Protein AF-A0A0C1F9A5-F1 (afdb_monomer_lite)

Structure (mmCIF, N/CA/C/O backbone):
data_AF-A0A0C1F9A5-F1
#
_entry.id   AF-A0A0C1F9A5-F1
#
loop_
_atom_site.group_PDB
_atom_site.id
_atom_site.type_symbol
_atom_site.label_atom_id
_atom_site.label_alt_id
_atom_site.label_comp_id
_atom_site.label_asym_id
_atom_site.label_entity_id
_atom_site.label_seq_id
_atom_site.pdbx_PDB_ins_code
_atom_site.Cartn_x
_atom_site.Cartn_y
_atom_site.Cartn_z
_atom_site.occupancy
_atom_site.B_iso_or_equiv
_atom_site.auth_seq_id
_atom_site.auth_comp_id
_atom_site.auth_asym_id
_atom_site.auth_atom_id
_atom_site.pdbx_PDB_model_num
ATOM 1 N N . MET A 1 1 ? 12.527 1.350 -20.187 1.00 68.44 1 MET A N 1
ATOM 2 C CA . MET A 1 1 ? 12.489 2.807 -20.408 1.00 68.44 1 MET A CA 1
ATOM 3 C C . MET A 1 1 ? 12.365 3.468 -19.054 1.00 68.44 1 MET A C 1
ATOM 5 O O . MET A 1 1 ? 11.531 3.029 -18.264 1.00 68.44 1 MET A O 1
ATOM 9 N N . ILE A 1 2 ? 13.253 4.411 -18.765 1.00 81.38 2 ILE A N 1
ATOM 10 C CA . ILE A 1 2 ? 13.322 5.087 -17.470 1.00 81.38 2 ILE A CA 1
ATOM 11 C C . ILE A 1 2 ? 12.245 6.169 -17.423 1.00 81.38 2 ILE A C 1
ATOM 13 O O . ILE A 1 2 ? 12.084 6.941 -18.364 1.00 81.38 2 ILE A O 1
ATOM 17 N N . ASP A 1 3 ? 11.484 6.210 -16.333 1.00 85.00 3 ASP A N 1
ATOM 18 C CA . ASP A 1 3 ? 10.447 7.221 -16.143 1.00 85.00 3 ASP A CA 1
ATOM 19 C C . ASP A 1 3 ? 11.062 8.484 -15.531 1.00 85.00 3 ASP A C 1
ATOM 21 O O . ASP A 1 3 ? 11.256 8.580 -14.317 1.00 85.00 3 ASP A O 1
ATOM 25 N N . LYS A 1 4 ? 11.393 9.458 -16.385 1.00 85.12 4 LYS A N 1
ATOM 26 C CA . LYS A 1 4 ? 11.998 10.725 -15.952 1.00 85.12 4 LYS A CA 1
ATOM 27 C C . LYS A 1 4 ? 11.055 11.543 -15.061 1.00 85.12 4 LYS A C 1
ATOM 29 O O . LYS A 1 4 ? 11.503 12.160 -14.092 1.00 85.12 4 LYS A O 1
ATOM 34 N N . ASN A 1 5 ? 9.752 11.509 -15.348 1.00 87.75 5 ASN A N 1
ATOM 35 C CA . ASN A 1 5 ? 8.748 12.263 -14.596 1.00 87.75 5 ASN A CA 1
ATOM 36 C C . ASN A 1 5 ? 8.624 11.732 -13.171 1.00 87.75 5 ASN A C 1
ATOM 38 O O . ASN A 1 5 ? 8.556 12.525 -12.232 1.00 87.75 5 ASN A O 1
ATOM 42 N N . PHE A 1 6 ? 8.710 10.411 -12.990 1.00 90.94 6 PHE A N 1
ATOM 43 C CA . PHE A 1 6 ? 8.717 9.807 -11.661 1.00 90.94 6 PHE A CA 1
ATOM 44 C C . PHE A 1 6 ? 9.793 10.421 -10.752 1.00 90.94 6 PHE A C 1
ATOM 46 O O . PHE A 1 6 ? 9.495 10.780 -9.609 1.00 90.94 6 PHE A O 1
ATOM 53 N N . TYR A 1 7 ? 11.032 10.566 -11.232 1.00 90.81 7 TYR A N 1
ATOM 54 C CA . TYR A 1 7 ? 12.120 11.126 -10.425 1.00 90.81 7 TYR A CA 1
ATOM 55 C C . TYR A 1 7 ? 11.877 12.593 -10.073 1.00 90.81 7 TYR A C 1
ATOM 57 O O . TYR A 1 7 ? 11.936 12.951 -8.896 1.00 90.81 7 TYR A O 1
ATOM 65 N N . LEU A 1 8 ? 11.536 13.417 -11.066 1.00 88.44 8 LEU A N 1
ATOM 66 C CA . LEU A 1 8 ? 11.317 14.851 -10.872 1.00 88.44 8 LEU A CA 1
ATOM 67 C C . LEU A 1 8 ? 10.149 15.133 -9.920 1.00 88.44 8 LEU A C 1
ATOM 69 O O . LEU A 1 8 ? 10.277 15.937 -8.994 1.00 88.44 8 LEU A O 1
ATOM 73 N N . GLU A 1 9 ? 9.022 14.445 -10.103 1.00 89.81 9 GLU A N 1
ATOM 74 C CA . GLU A 1 9 ? 7.837 14.626 -9.263 1.00 89.81 9 GLU A CA 1
ATOM 75 C C . GLU A 1 9 ? 8.097 14.208 -7.817 1.00 89.81 9 GLU A C 1
ATOM 77 O O . GLU A 1 9 ? 7.725 14.925 -6.888 1.00 89.81 9 GLU A O 1
ATOM 82 N N . ASN A 1 10 ? 8.760 13.068 -7.600 1.00 90.56 10 ASN A N 1
ATOM 83 C CA . ASN A 1 10 ? 8.974 12.553 -6.249 1.00 90.56 10 ASN A CA 1
ATOM 84 C C . ASN A 1 10 ? 10.085 13.308 -5.501 1.00 90.56 10 ASN A C 1
ATOM 86 O O . ASN A 1 10 ? 9.966 13.491 -4.288 1.00 90.56 10 ASN A O 1
ATOM 90 N N . LEU A 1 11 ? 11.126 13.792 -6.186 1.00 90.38 11 LEU A N 1
ATOM 91 C CA . LEU A 1 11 ? 12.131 14.675 -5.578 1.00 90.38 11 LEU A CA 1
ATOM 92 C C . LEU A 1 11 ? 11.525 16.042 -5.231 1.00 90.38 11 LEU A C 1
ATOM 94 O O . LEU A 1 11 ? 11.701 16.534 -4.115 1.00 90.38 11 LEU A O 1
ATOM 98 N N . SER A 1 12 ? 10.692 16.603 -6.114 1.00 89.19 12 SER A N 1
ATOM 99 C CA . SER A 1 12 ? 9.954 17.834 -5.810 1.00 89.19 12 SER A CA 1
ATOM 100 C C . SER A 1 12 ? 8.977 17.651 -4.641 1.00 89.19 12 SER A C 1
ATOM 102 O O . SER A 1 12 ? 8.917 18.490 -3.737 1.00 89.19 12 SER A O 1
ATOM 104 N N . ALA A 1 13 ? 8.251 16.530 -4.602 1.00 87.88 13 ALA A N 1
ATOM 105 C CA . ALA A 1 13 ? 7.361 16.196 -3.494 1.00 87.88 13 ALA A CA 1
ATOM 106 C C . ALA A 1 13 ? 8.127 16.048 -2.172 1.00 87.88 13 ALA A C 1
ATOM 108 O O . ALA A 1 13 ? 7.658 16.518 -1.135 1.00 87.88 13 ALA A O 1
ATOM 109 N N . PHE A 1 14 ? 9.318 15.443 -2.196 1.00 91.44 14 PHE A N 1
ATOM 110 C CA . PHE A 1 14 ? 10.182 15.348 -1.022 1.00 91.44 14 PHE A CA 1
ATOM 111 C C . PHE A 1 14 ? 10.544 16.731 -0.465 1.00 91.44 14 PHE A C 1
ATOM 113 O O . PHE A 1 14 ? 10.408 16.954 0.742 1.00 91.44 14 PHE A O 1
ATOM 120 N N . ASP A 1 15 ? 10.944 17.668 -1.324 1.00 88.38 15 ASP A N 1
ATOM 121 C CA . ASP A 1 15 ? 11.286 19.030 -0.908 1.00 88.38 15 ASP A CA 1
ATOM 122 C C . ASP A 1 15 ? 10.109 19.758 -0.255 1.00 88.38 15 ASP A C 1
ATOM 124 O O . ASP A 1 15 ? 10.290 20.436 0.761 1.00 88.38 15 ASP A O 1
ATOM 128 N N . ILE A 1 16 ? 8.901 19.596 -0.800 1.00 89.25 16 ILE A N 1
ATOM 129 C CA . ILE A 1 16 ? 7.674 20.168 -0.230 1.00 89.25 16 ILE A CA 1
ATOM 130 C C . ILE A 1 16 ? 7.392 19.553 1.147 1.00 89.25 16 ILE A C 1
ATOM 132 O O . ILE A 1 16 ? 7.216 20.279 2.124 1.00 89.25 16 ILE A O 1
ATOM 136 N N . LEU A 1 17 ? 7.430 18.223 1.262 1.00 88.19 17 LEU A N 1
ATOM 137 C CA . LEU A 1 17 ? 7.132 17.515 2.513 1.00 88.19 17 LEU A CA 1
ATOM 138 C C . LEU A 1 17 ? 8.135 17.839 3.628 1.00 88.19 17 LEU A C 1
ATOM 140 O O . LEU A 1 17 ? 7.760 17.947 4.795 1.00 88.19 17 LEU A O 1
ATOM 144 N N . ILE A 1 18 ? 9.410 18.031 3.284 1.00 86.56 18 ILE A N 1
ATOM 145 C CA . ILE A 1 18 ? 10.429 18.483 4.236 1.00 86.56 18 ILE A CA 1
ATOM 146 C C . ILE A 1 18 ? 10.192 19.933 4.673 1.00 86.56 18 ILE A C 1
ATOM 148 O O . ILE A 1 18 ? 10.446 20.252 5.834 1.00 86.56 18 ILE A O 1
ATOM 152 N N . GLN A 1 19 ? 9.729 20.814 3.781 1.00 86.56 19 GLN A N 1
ATOM 153 C CA . GLN A 1 19 ? 9.373 22.194 4.139 1.00 86.56 19 GLN A CA 1
ATOM 154 C C . GLN A 1 19 ? 8.144 22.258 5.053 1.00 86.56 19 GLN A C 1
ATOM 156 O O . GLN A 1 19 ? 8.087 23.120 5.933 1.00 86.56 19 GLN A O 1
ATOM 161 N N . ASP A 1 20 ? 7.215 21.321 4.881 1.00 86.31 20 ASP A N 1
ATOM 162 C CA . ASP A 1 20 ? 5.993 21.195 5.677 1.00 86.31 20 ASP A CA 1
ATOM 163 C C . ASP A 1 20 ? 6.191 20.402 6.992 1.00 86.31 20 ASP A C 1
ATOM 165 O O . ASP A 1 20 ? 5.222 20.126 7.701 1.00 86.31 20 ASP A O 1
ATOM 169 N N . ASP A 1 21 ? 7.439 20.071 7.361 1.00 86.94 21 ASP A N 1
ATOM 170 C CA . ASP A 1 21 ? 7.819 19.280 8.550 1.00 86.94 21 ASP A CA 1
ATOM 171 C C . ASP A 1 21 ? 7.204 17.850 8.596 1.00 86.94 21 ASP A C 1
ATOM 173 O O . ASP A 1 21 ? 7.253 17.176 9.635 1.00 86.94 21 ASP A O 1
ATOM 177 N N . ASP A 1 22 ? 6.690 17.312 7.478 1.00 87.00 22 ASP A N 1
ATOM 178 C CA . ASP A 1 22 ? 6.215 15.920 7.380 1.00 87.00 22 ASP A CA 1
ATOM 179 C C . ASP A 1 22 ? 7.361 14.952 7.054 1.00 87.00 22 ASP A C 1
ATOM 181 O O . ASP A 1 22 ? 7.471 14.335 5.989 1.00 87.00 22 ASP A O 1
ATOM 185 N N . HIS A 1 23 ? 8.241 14.780 8.036 1.00 82.62 23 HIS A N 1
ATOM 186 C CA . HIS A 1 23 ? 9.400 13.899 7.919 1.00 82.62 23 HIS A CA 1
ATOM 187 C C . HIS A 1 23 ? 9.048 12.427 7.681 1.00 82.62 23 HIS A C 1
ATOM 189 O O . HIS A 1 23 ? 9.903 11.669 7.213 1.00 82.62 23 HIS A O 1
ATOM 195 N N . LYS A 1 24 ? 7.835 11.985 8.039 1.00 86.50 24 LYS A N 1
ATOM 196 C CA . LYS A 1 24 ? 7.442 10.585 7.861 1.00 86.50 24 LYS A CA 1
ATOM 197 C C . LYS A 1 24 ? 7.139 10.325 6.390 1.00 86.50 24 LYS A C 1
ATOM 199 O O . LYS A 1 24 ? 7.743 9.418 5.819 1.00 86.50 24 LYS A O 1
ATOM 204 N N . GLN A 1 25 ? 6.268 11.132 5.790 1.00 82.12 25 GLN A N 1
ATOM 205 C CA . GLN A 1 25 ? 5.935 10.997 4.374 1.00 82.12 25 GLN A CA 1
ATOM 206 C C . GLN A 1 25 ? 7.143 11.310 3.489 1.00 82.12 25 GLN A C 1
ATOM 208 O O . GLN A 1 25 ? 7.436 10.537 2.580 1.00 82.12 25 GLN A O 1
ATOM 213 N N . ALA A 1 26 ? 7.926 12.346 3.817 1.00 86.88 26 ALA A N 1
ATOM 214 C CA . ALA A 1 26 ? 9.164 12.653 3.098 1.00 86.88 26 ALA A CA 1
ATOM 215 C C . ALA A 1 26 ? 10.117 11.447 3.062 1.00 86.88 26 ALA A C 1
ATOM 217 O O . ALA A 1 26 ? 10.685 11.105 2.025 1.00 86.88 26 ALA A O 1
ATOM 218 N N . LYS A 1 27 ? 10.258 10.740 4.191 1.00 87.50 27 LYS A N 1
ATOM 219 C CA . LYS A 1 27 ? 11.084 9.534 4.248 1.00 87.50 27 LYS A CA 1
ATOM 220 C C . LYS A 1 27 ? 10.520 8.410 3.375 1.00 87.50 27 LYS A C 1
ATOM 222 O O . LYS A 1 27 ? 11.282 7.713 2.719 1.00 87.50 27 LYS A O 1
ATOM 227 N N . GLU A 1 28 ? 9.211 8.204 3.353 1.00 88.31 28 GLU A N 1
ATOM 228 C CA . GLU A 1 28 ? 8.611 7.172 2.499 1.00 88.31 28 GLU A CA 1
ATOM 229 C C . GLU A 1 28 ? 8.836 7.467 1.008 1.00 88.31 28 GLU A C 1
ATOM 231 O O . GLU A 1 28 ? 9.236 6.568 0.264 1.00 88.31 28 GLU A O 1
ATOM 236 N N . VAL A 1 29 ? 8.674 8.727 0.597 1.00 89.81 29 VAL A N 1
ATOM 237 C CA . VAL A 1 29 ? 8.925 9.179 -0.779 1.00 89.81 29 VAL A CA 1
ATOM 238 C C . VAL A 1 29 ? 10.388 8.967 -1.166 1.00 89.81 29 VAL A 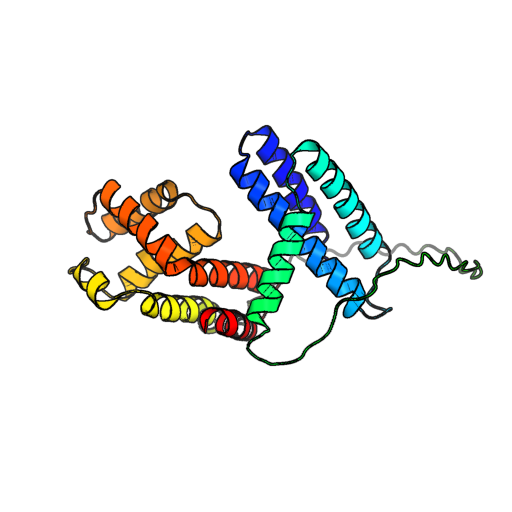C 1
ATOM 240 O O . VAL A 1 29 ? 10.661 8.319 -2.174 1.00 89.81 29 VAL A O 1
ATOM 243 N N . ILE A 1 30 ? 11.348 9.406 -0.345 1.00 92.12 30 ILE A N 1
ATOM 244 C CA . ILE A 1 30 ? 12.764 9.325 -0.734 1.00 92.12 30 ILE A CA 1
ATOM 245 C C . ILE A 1 30 ? 13.285 7.884 -0.806 1.00 92.12 30 ILE A C 1
ATOM 247 O O . ILE A 1 30 ? 14.084 7.543 -1.678 1.00 92.12 30 ILE A O 1
ATOM 251 N N . PHE A 1 31 ? 12.787 6.989 0.053 1.00 90.75 31 PHE A N 1
ATOM 252 C CA . PHE A 1 31 ? 13.109 5.562 -0.044 1.00 90.75 31 PHE A CA 1
ATOM 253 C C . PHE A 1 31 ? 12.474 4.906 -1.278 1.00 90.75 31 PHE A C 1
ATOM 255 O O . PHE A 1 31 ? 13.047 3.954 -1.821 1.00 90.75 31 PHE A O 1
ATOM 262 N N . ARG A 1 32 ? 11.325 5.410 -1.750 1.00 89.81 32 ARG A N 1
ATOM 263 C CA . ARG A 1 32 ? 10.723 4.992 -3.023 1.00 89.81 32 ARG A CA 1
ATOM 264 C C . ARG A 1 32 ? 11.612 5.398 -4.198 1.00 89.81 32 ARG A C 1
ATOM 266 O O . ARG A 1 32 ? 11.939 4.533 -5.007 1.00 89.81 32 ARG A O 1
ATOM 273 N N . VAL A 1 33 ? 12.061 6.656 -4.235 1.00 90.94 33 VAL A N 1
ATOM 274 C CA . VAL A 1 33 ? 12.989 7.171 -5.261 1.00 90.94 33 VAL A CA 1
ATOM 275 C C . VAL A 1 33 ? 14.266 6.335 -5.300 1.00 90.94 33 VAL A C 1
ATOM 277 O O . VAL A 1 33 ? 14.633 5.813 -6.352 1.00 90.94 33 VAL A O 1
ATOM 280 N N . TYR A 1 34 ? 14.887 6.105 -4.140 1.00 92.38 34 TYR A N 1
ATOM 281 C CA . TYR A 1 34 ? 16.089 5.278 -4.043 1.00 92.38 34 TYR A CA 1
ATOM 282 C C . TYR A 1 34 ? 15.867 3.847 -4.558 1.00 92.38 34 TYR A C 1
ATOM 284 O O . TYR A 1 34 ? 16.710 3.300 -5.267 1.00 92.38 34 TYR A O 1
ATOM 292 N N . SER A 1 35 ? 14.727 3.229 -4.238 1.00 89.44 35 SER A N 1
ATOM 293 C CA . SER A 1 35 ? 14.420 1.863 -4.682 1.00 89.44 35 SER A CA 1
ATOM 294 C C . SER A 1 35 ? 14.239 1.773 -6.201 1.00 89.44 35 SER A C 1
ATOM 296 O O . SER A 1 35 ? 14.736 0.824 -6.810 1.00 89.44 35 SER A O 1
ATOM 298 N N . MET A 1 36 ? 13.581 2.765 -6.812 1.00 89.94 36 MET A N 1
ATOM 299 C CA . MET A 1 36 ? 13.445 2.841 -8.270 1.00 89.94 36 MET A CA 1
ATOM 300 C C . MET A 1 36 ? 14.796 3.075 -8.946 1.00 89.94 36 MET A C 1
ATOM 302 O O . MET A 1 36 ? 15.124 2.354 -9.880 1.00 89.94 36 MET A O 1
ATOM 306 N N . LEU A 1 37 ? 15.637 3.972 -8.412 1.00 91.56 37 LEU A N 1
ATOM 307 C CA . LEU A 1 37 ? 17.013 4.155 -8.889 1.00 91.56 37 LEU A CA 1
ATOM 308 C C . LEU A 1 37 ? 17.792 2.833 -8.907 1.00 91.56 37 LEU A C 1
ATOM 310 O O . LEU A 1 37 ? 18.421 2.503 -9.907 1.00 91.56 37 LEU A O 1
ATOM 314 N N . GLN A 1 38 ? 17.741 2.037 -7.833 1.00 89.88 38 GLN A N 1
ATOM 315 C CA . GLN A 1 38 ? 18.452 0.753 -7.814 1.00 89.88 38 GLN A CA 1
ATOM 316 C C . GLN A 1 38 ? 17.902 -0.237 -8.850 1.00 89.88 38 GLN A C 1
ATOM 318 O O . GLN A 1 38 ? 18.686 -0.942 -9.484 1.00 89.88 38 GLN A O 1
ATOM 323 N N . ARG A 1 39 ? 16.578 -0.285 -9.043 1.00 88.00 39 ARG A N 1
ATOM 324 C CA . ARG A 1 39 ? 15.943 -1.104 -10.088 1.00 88.00 39 ARG A CA 1
ATOM 325 C C . ARG A 1 39 ? 16.430 -0.687 -11.476 1.00 88.00 39 ARG A C 1
ATOM 327 O O . ARG A 1 39 ? 16.851 -1.548 -12.244 1.00 88.00 39 ARG A O 1
ATOM 334 N N . ASP A 1 40 ? 16.418 0.607 -11.768 1.00 86.50 40 ASP A N 1
ATOM 335 C CA . ASP A 1 40 ? 16.724 1.132 -13.102 1.00 86.50 40 ASP A CA 1
ATOM 336 C C . ASP A 1 40 ? 18.220 1.021 -13.416 1.00 86.50 40 ASP A C 1
ATOM 338 O O . ASP A 1 40 ? 18.590 0.612 -14.515 1.00 86.50 40 ASP A O 1
ATOM 342 N N . LYS A 1 41 ? 19.092 1.187 -12.412 1.00 86.44 41 LYS A N 1
ATOM 343 C CA . LYS A 1 41 ? 20.531 0.886 -12.530 1.00 86.44 41 LYS A CA 1
ATOM 344 C C . LYS A 1 41 ? 20.836 -0.594 -12.771 1.00 86.44 41 LYS A C 1
ATOM 346 O O . LYS A 1 41 ? 21.896 -0.905 -13.317 1.00 86.44 41 LYS A O 1
ATOM 351 N N . ILE A 1 42 ? 19.995 -1.514 -12.294 1.00 85.38 42 ILE A N 1
ATOM 352 C CA . ILE A 1 42 ? 20.125 -2.949 -12.597 1.00 85.38 42 ILE A CA 1
ATOM 353 C C . ILE A 1 42 ? 19.616 -3.211 -14.012 1.00 85.38 42 ILE A C 1
ATOM 355 O O . ILE A 1 42 ? 20.283 -3.902 -14.774 1.00 85.38 42 ILE A O 1
ATOM 359 N N . TRP A 1 43 ? 18.479 -2.622 -14.386 1.00 84.88 43 TRP A N 1
ATOM 360 C CA . TRP A 1 43 ? 17.910 -2.769 -15.722 1.00 84.88 43 TRP A CA 1
ATOM 361 C C . TRP A 1 43 ? 18.869 -2.275 -16.816 1.00 84.88 43 TRP A C 1
ATOM 363 O O . TRP A 1 43 ? 19.150 -3.037 -17.739 1.00 84.88 43 TRP A O 1
ATOM 373 N N . LEU A 1 44 ? 19.457 -1.081 -16.666 1.00 82.94 44 LEU A N 1
ATOM 374 C CA . LEU A 1 44 ? 20.461 -0.556 -17.603 1.00 82.94 44 LEU A CA 1
ATOM 375 C C . LEU A 1 44 ? 21.686 -1.469 -17.738 1.00 82.94 44 LEU A C 1
ATOM 377 O O . LEU A 1 44 ? 22.223 -1.619 -18.827 1.00 82.94 44 LEU A O 1
ATOM 381 N N . ARG A 1 45 ? 22.144 -2.081 -16.638 1.00 80.81 45 ARG A N 1
ATOM 382 C CA . ARG A 1 45 ? 23.369 -2.899 -16.637 1.00 80.81 45 ARG A CA 1
ATOM 383 C C . ARG A 1 45 ? 23.162 -4.337 -17.092 1.00 80.81 45 ARG A C 1
ATOM 385 O O . ARG A 1 45 ? 24.083 -4.930 -17.645 1.00 80.81 45 ARG A O 1
ATOM 392 N N . GLU A 1 46 ? 22.010 -4.926 -16.791 1.00 79.56 46 GLU A N 1
ATOM 393 C CA . GLU A 1 46 ? 21.795 -6.371 -16.934 1.00 79.56 46 GLU A CA 1
ATOM 394 C C . GLU A 1 46 ? 20.754 -6.739 -17.999 1.00 79.56 46 GLU A C 1
ATOM 396 O O . GLU A 1 46 ? 20.693 -7.904 -18.397 1.00 79.56 46 GLU A O 1
ATOM 401 N N . VAL A 1 47 ? 19.918 -5.792 -18.440 1.00 76.88 47 VAL A N 1
ATOM 402 C CA . VAL A 1 47 ? 18.721 -6.090 -19.248 1.00 76.88 47 VAL A CA 1
ATOM 403 C C . VAL A 1 47 ? 18.643 -5.258 -20.527 1.00 76.88 47 VAL A C 1
ATOM 405 O O . VAL A 1 47 ? 18.245 -5.809 -21.552 1.00 76.88 47 VAL A O 1
ATOM 408 N N . ALA A 1 48 ? 19.001 -3.973 -20.484 1.00 76.88 48 ALA A N 1
ATOM 409 C CA . ALA A 1 48 ? 18.897 -3.081 -21.636 1.00 76.88 48 ALA A CA 1
ATOM 410 C C . ALA A 1 48 ? 19.857 -3.483 -22.769 1.00 76.88 48 ALA A C 1
ATOM 412 O O . ALA A 1 48 ? 21.012 -3.850 -22.534 1.00 76.88 48 ALA A O 1
ATOM 413 N N . THR A 1 49 ? 19.369 -3.420 -24.007 1.00 72.94 49 THR A N 1
ATOM 414 C CA . THR A 1 49 ? 20.197 -3.577 -25.213 1.00 72.94 49 THR A CA 1
ATOM 415 C C . THR A 1 49 ? 20.807 -2.235 -25.633 1.00 72.94 49 THR A C 1
ATOM 417 O O . THR A 1 49 ? 20.268 -1.192 -25.288 1.00 72.94 49 THR A O 1
ATOM 420 N N . GLU A 1 50 ? 21.917 -2.230 -26.386 1.00 63.53 50 GLU A N 1
ATOM 421 C CA . GLU A 1 50 ? 22.606 -0.990 -26.819 1.00 63.53 50 GLU A CA 1
ATOM 422 C C . GLU A 1 50 ? 21.692 -0.006 -27.582 1.00 63.53 50 GLU A C 1
ATOM 424 O O . GLU A 1 50 ? 21.940 1.191 -27.565 1.00 63.53 50 GLU A O 1
ATOM 429 N N . GLU A 1 51 ? 20.613 -0.487 -28.209 1.00 65.69 51 GLU A N 1
ATOM 430 C CA . GLU A 1 51 ? 19.617 0.343 -28.909 1.00 65.69 51 GLU A CA 1
ATOM 431 C C . GLU A 1 51 ? 18.570 0.977 -27.965 1.00 65.69 51 GLU A C 1
ATOM 433 O O . GLU A 1 51 ? 17.836 1.874 -28.371 1.00 65.69 51 GLU A O 1
ATOM 438 N N . GLU A 1 52 ? 18.477 0.511 -26.716 1.00 65.19 52 GLU A N 1
ATOM 439 C CA . GLU A 1 52 ? 17.521 0.971 -25.694 1.00 65.19 52 GLU A CA 1
ATOM 440 C C . GLU A 1 52 ? 18.177 1.842 -24.612 1.00 65.19 52 GLU A C 1
ATOM 442 O O . GLU A 1 52 ? 17.481 2.353 -23.731 1.00 65.19 52 GLU A O 1
ATOM 447 N N . ILE A 1 53 ? 19.506 1.980 -24.649 1.00 71.62 53 ILE A N 1
ATOM 448 C CA . ILE A 1 53 ? 20.272 2.830 -23.739 1.00 71.62 53 ILE A CA 1
ATOM 449 C C . ILE A 1 53 ? 20.418 4.197 -24.399 1.00 71.62 53 ILE A C 1
ATOM 451 O O . ILE A 1 53 ? 21.218 4.381 -25.313 1.00 71.62 53 ILE A O 1
ATOM 455 N N . PHE A 1 54 ? 19.641 5.160 -23.920 1.00 77.62 54 PHE A N 1
ATOM 456 C CA . PHE A 1 54 ? 19.813 6.556 -24.293 1.00 77.62 54 PHE A CA 1
ATOM 457 C C . PHE A 1 54 ? 20.832 7.210 -23.356 1.00 77.62 54 PHE A C 1
ATOM 459 O O . PHE A 1 54 ? 20.816 6.963 -22.151 1.00 77.62 54 PHE A O 1
ATOM 466 N N . GLU A 1 55 ? 21.709 8.056 -23.894 1.00 77.88 55 GLU A N 1
ATOM 467 C CA . GLU A 1 55 ? 22.690 8.814 -23.098 1.00 77.88 55 GLU A CA 1
ATOM 468 C C . GLU A 1 55 ? 21.992 9.625 -21.994 1.00 77.88 55 GLU A C 1
ATOM 470 O O . GLU A 1 55 ? 22.370 9.551 -20.827 1.00 77.88 55 GLU A O 1
ATOM 475 N N . GLU A 1 56 ? 20.858 10.247 -22.328 1.00 80.81 56 GLU A N 1
ATOM 476 C CA . GLU A 1 56 ? 20.033 11.010 -21.385 1.00 80.81 56 GLU A CA 1
ATOM 477 C C . GLU A 1 56 ? 19.489 10.179 -20.205 1.00 80.81 56 GLU A C 1
ATOM 479 O O . GLU A 1 56 ? 19.195 10.724 -19.141 1.00 80.81 56 GLU A O 1
ATOM 484 N N . ASP A 1 57 ? 19.287 8.870 -20.391 1.00 80.62 57 ASP A N 1
ATOM 485 C CA . ASP A 1 57 ? 18.793 7.967 -19.345 1.00 80.62 57 ASP A CA 1
ATOM 486 C C . ASP A 1 57 ? 19.911 7.650 -18.339 1.00 80.62 57 ASP A C 1
ATOM 488 O O . ASP A 1 57 ? 19.660 7.564 -17.135 1.00 80.62 57 ASP A O 1
ATOM 492 N N . ALA A 1 58 ? 21.152 7.509 -18.815 1.00 81.62 58 ALA A N 1
ATOM 493 C CA . ALA A 1 58 ? 22.318 7.312 -17.960 1.00 81.62 58 ALA A CA 1
ATOM 494 C C . ALA A 1 58 ? 22.657 8.584 -17.168 1.00 81.62 58 ALA A C 1
ATOM 496 O O . ALA A 1 58 ? 22.858 8.496 -15.955 1.00 81.62 58 ALA A O 1
ATOM 497 N N . GLU A 1 59 ? 22.642 9.746 -17.831 1.00 86.44 59 GLU A N 1
ATOM 498 C CA . GLU A 1 59 ? 22.870 11.054 -17.201 1.00 86.44 59 GLU A CA 1
ATOM 499 C C . GLU A 1 59 ? 21.855 11.320 -16.084 1.00 86.44 59 GLU A C 1
ATOM 501 O O . GLU A 1 59 ? 22.239 11.632 -14.957 1.00 86.44 59 GLU A O 1
ATOM 506 N N . LEU A 1 60 ? 20.561 11.094 -16.344 1.00 87.56 60 LEU A N 1
ATOM 507 C CA . LEU A 1 60 ? 19.522 11.292 -15.333 1.00 87.56 60 LEU A CA 1
ATOM 508 C C . LEU A 1 60 ? 19.748 10.424 -14.088 1.00 87.56 60 LEU A C 1
ATOM 510 O O . LEU A 1 60 ? 19.591 10.897 -12.961 1.00 87.56 60 LEU A O 1
ATOM 514 N N . LEU A 1 61 ? 20.079 9.140 -14.261 1.00 87.94 61 LEU A N 1
ATOM 515 C CA . LEU A 1 61 ? 20.304 8.267 -13.108 1.00 87.94 61 LEU A CA 1
ATOM 516 C C . LEU A 1 61 ? 21.539 8.679 -12.302 1.00 87.94 61 LEU A C 1
ATOM 518 O O . LEU A 1 61 ? 21.549 8.479 -11.083 1.00 87.94 61 LEU A O 1
ATOM 522 N N . GLU A 1 62 ? 22.567 9.218 -12.956 1.00 88.75 62 GLU A N 1
ATOM 523 C CA . GLU A 1 62 ? 23.747 9.759 -12.284 1.00 88.75 62 GLU A CA 1
ATOM 524 C C . GLU A 1 62 ? 23.392 11.011 -11.473 1.00 88.75 62 GLU A C 1
ATOM 526 O O . GLU A 1 62 ? 23.685 11.049 -10.276 1.00 88.75 62 GLU A O 1
ATOM 531 N N . GLU A 1 63 ? 22.662 11.965 -12.060 1.00 89.50 63 GLU A N 1
ATOM 532 C CA . GLU A 1 63 ? 22.189 13.172 -11.364 1.00 89.50 63 GLU A CA 1
ATOM 533 C C . GLU A 1 63 ? 21.360 12.824 -10.119 1.00 89.50 63 GLU A C 1
ATOM 535 O O . GLU A 1 63 ? 21.629 13.305 -9.013 1.00 89.50 63 GLU A O 1
ATOM 540 N N . VAL A 1 64 ? 20.389 11.917 -10.263 1.00 89.31 64 VAL A N 1
ATOM 541 C CA . VAL A 1 64 ? 19.547 11.462 -9.146 1.00 89.31 64 VAL A CA 1
ATOM 542 C C . VAL A 1 64 ? 20.380 10.746 -8.076 1.00 89.31 64 VAL A C 1
ATOM 544 O O . VAL A 1 64 ? 20.106 10.864 -6.878 1.00 89.31 64 VAL A O 1
ATOM 547 N N . GLU A 1 65 ? 21.400 9.979 -8.466 1.00 91.06 65 GLU A N 1
ATOM 548 C CA . GLU A 1 65 ? 22.291 9.316 -7.513 1.00 91.06 65 GLU A CA 1
ATOM 549 C C . GLU A 1 65 ? 23.139 10.315 -6.720 1.00 91.06 65 GLU A C 1
ATOM 551 O O . GLU A 1 65 ? 23.341 10.119 -5.514 1.00 91.06 65 GLU A O 1
ATOM 556 N N . GLU A 1 66 ? 23.640 11.367 -7.363 1.00 91.38 66 GLU A N 1
ATOM 557 C CA . GLU A 1 66 ? 24.355 12.449 -6.686 1.00 91.38 66 GLU A CA 1
ATOM 558 C C . GLU A 1 66 ? 23.448 13.176 -5.695 1.00 91.38 66 GLU A C 1
ATOM 560 O O . GLU A 1 66 ? 23.812 13.313 -4.521 1.00 91.38 66 GLU A O 1
ATOM 565 N N . GLU A 1 67 ? 22.235 13.535 -6.109 1.00 91.00 67 GLU A N 1
ATOM 566 C CA . GLU A 1 67 ? 21.264 14.196 -5.238 1.00 91.00 67 GLU A CA 1
ATOM 567 C C . GLU A 1 67 ? 20.922 13.330 -4.015 1.00 91.00 67 GLU A C 1
ATOM 569 O O . GLU A 1 67 ? 20.956 13.795 -2.870 1.00 91.00 67 GLU A O 1
ATOM 574 N N . LEU A 1 68 ? 20.689 12.029 -4.206 1.00 90.38 68 LEU A N 1
ATOM 575 C CA . LEU A 1 68 ? 20.423 11.109 -3.097 1.00 90.38 68 LEU A CA 1
ATOM 576 C C . LEU A 1 68 ? 21.619 10.960 -2.148 1.00 90.38 68 LEU A C 1
ATOM 578 O O . LEU A 1 68 ? 21.407 10.813 -0.940 1.00 90.38 68 LEU A O 1
ATOM 582 N N . LYS A 1 69 ? 22.863 11.027 -2.640 1.00 90.19 69 LYS A N 1
ATOM 583 C CA . LYS A 1 69 ? 24.063 11.044 -1.781 1.00 90.19 69 LYS A CA 1
ATOM 584 C C . LYS A 1 69 ? 24.129 12.319 -0.944 1.00 90.19 69 LYS A C 1
ATOM 586 O O . LYS A 1 69 ? 24.457 12.248 0.245 1.00 90.19 69 LYS A O 1
ATOM 591 N N . GLU A 1 70 ? 23.806 13.473 -1.522 1.00 90.88 70 GLU A N 1
ATOM 592 C CA . GLU A 1 70 ? 23.736 14.733 -0.774 1.00 90.88 70 GLU A CA 1
ATOM 593 C C . GLU A 1 70 ? 22.646 14.690 0.304 1.00 90.88 70 GLU A C 1
ATOM 595 O O . GLU A 1 70 ? 22.871 15.102 1.449 1.00 90.88 70 GLU A O 1
ATOM 600 N N . LEU A 1 71 ? 21.482 14.132 -0.029 1.00 89.56 71 LEU A N 1
ATOM 601 C CA . LEU A 1 71 ? 20.380 13.949 0.911 1.00 89.56 71 LEU A CA 1
ATOM 602 C C . LEU A 1 71 ? 20.732 12.966 2.030 1.00 89.56 71 LEU A C 1
ATOM 604 O O . LEU A 1 71 ? 20.408 13.233 3.191 1.00 89.56 71 LEU A O 1
ATOM 608 N N . ASP A 1 72 ? 21.440 11.878 1.728 1.00 89.19 72 ASP A N 1
ATOM 609 C CA . ASP A 1 72 ? 21.916 10.928 2.736 1.00 89.19 72 ASP A CA 1
ATOM 610 C C . ASP A 1 72 ? 22.891 11.587 3.718 1.00 89.19 72 ASP A C 1
ATOM 612 O O . ASP A 1 72 ? 22.760 11.429 4.931 1.00 89.19 72 ASP A O 1
ATOM 616 N N . LEU A 1 73 ? 23.814 12.415 3.216 1.00 89.44 73 LEU A N 1
ATOM 617 C CA . LEU A 1 73 ? 24.733 13.196 4.050 1.00 89.44 73 LEU A CA 1
ATOM 618 C C . LEU A 1 73 ? 24.002 14.210 4.939 1.00 89.44 73 LEU A C 1
ATOM 620 O O . LEU A 1 73 ? 24.429 14.472 6.067 1.00 89.44 73 LEU A O 1
ATOM 624 N N . LYS A 1 74 ? 22.920 14.805 4.432 1.00 90.12 74 LYS A N 1
ATOM 625 C CA . LYS A 1 74 ? 22.162 15.854 5.123 1.00 90.12 74 LYS A CA 1
ATOM 626 C C . LYS A 1 74 ? 21.205 15.299 6.179 1.00 90.12 74 LYS A C 1
ATOM 628 O O . LYS A 1 74 ? 21.063 15.914 7.238 1.00 90.12 74 LYS A O 1
ATOM 633 N N . TYR A 1 75 ? 20.556 14.171 5.903 1.00 86.94 75 TYR A N 1
ATOM 634 C CA . TYR A 1 75 ? 19.466 13.626 6.720 1.00 86.94 75 TYR A CA 1
ATOM 635 C C . TYR A 1 75 ? 19.761 12.252 7.347 1.00 86.94 75 TYR A C 1
ATOM 637 O O . TYR A 1 75 ? 18.949 11.785 8.145 1.00 86.94 75 TYR A O 1
ATOM 645 N N . ASP A 1 76 ? 20.911 11.633 7.053 1.00 89.75 76 ASP A N 1
ATOM 646 C CA . ASP A 1 76 ? 21.341 10.320 7.570 1.00 89.75 76 ASP A CA 1
ATOM 647 C C . ASP A 1 76 ? 20.310 9.209 7.293 1.00 89.75 76 ASP A C 1
ATOM 649 O O . ASP A 1 76 ? 19.869 8.479 8.190 1.00 89.75 76 ASP A O 1
ATOM 653 N N . PHE A 1 77 ? 19.875 9.091 6.034 1.00 87.25 77 PHE A N 1
ATOM 654 C CA . PHE A 1 77 ? 18.894 8.080 5.626 1.00 87.25 77 PHE A CA 1
ATOM 655 C C . PHE A 1 77 ? 19.466 6.656 5.660 1.00 87.25 77 PHE A C 1
ATOM 657 O O . PHE A 1 77 ? 18.722 5.705 5.925 1.00 87.25 77 PHE A O 1
ATOM 664 N N . ARG A 1 78 ? 20.781 6.512 5.480 1.00 89.06 78 ARG A N 1
ATOM 665 C CA . ARG A 1 78 ? 21.555 5.268 5.426 1.00 89.06 78 ARG A CA 1
ATOM 666 C C . ARG A 1 78 ? 21.098 4.348 4.300 1.00 89.06 78 ARG A C 1
ATOM 668 O O . ARG A 1 78 ? 20.871 3.150 4.514 1.00 89.06 78 ARG A O 1
ATOM 675 N N . PHE A 1 79 ? 20.977 4.904 3.097 1.00 88.94 79 PHE A N 1
ATOM 676 C CA . PHE A 1 79 ? 20.501 4.170 1.921 1.00 88.94 79 PHE A CA 1
ATOM 677 C C . PHE A 1 79 ? 21.309 2.894 1.636 1.00 88.94 79 PHE A C 1
ATOM 679 O O . PHE A 1 79 ? 20.725 1.835 1.406 1.00 88.94 79 PHE A O 1
ATOM 686 N N . ASP A 1 80 ? 22.635 2.944 1.766 1.00 84.75 80 ASP A N 1
ATOM 687 C CA . ASP A 1 80 ? 23.509 1.779 1.567 1.00 84.75 80 ASP A CA 1
ATOM 688 C C . ASP A 1 80 ? 23.220 0.625 2.533 1.00 84.75 80 ASP A C 1
ATOM 690 O O . ASP A 1 80 ? 23.282 -0.554 2.166 1.00 84.75 80 ASP A O 1
ATOM 694 N N . ASP A 1 81 ? 22.932 0.945 3.795 1.00 86.75 81 ASP A N 1
ATOM 695 C CA . ASP A 1 81 ? 22.620 -0.063 4.805 1.00 86.75 81 ASP A CA 1
ATOM 696 C C . ASP A 1 81 ? 21.256 -0.695 4.531 1.00 86.75 81 ASP A C 1
ATOM 698 O O . ASP A 1 81 ? 21.099 -1.914 4.662 1.00 86.75 81 ASP A O 1
ATOM 702 N N . PHE A 1 82 ? 20.292 0.121 4.099 1.00 86.88 82 PHE A N 1
ATOM 703 C CA . PHE A 1 82 ? 18.992 -0.348 3.637 1.00 86.88 82 PHE A CA 1
ATOM 704 C C . PHE A 1 82 ? 19.132 -1.280 2.429 1.00 86.88 82 PHE A C 1
ATOM 706 O O . PHE A 1 82 ? 18.620 -2.399 2.462 1.00 86.88 82 PHE A O 1
ATOM 713 N N . TYR A 1 83 ? 19.894 -0.890 1.409 1.00 85.81 83 TYR A N 1
ATOM 714 C CA . TYR A 1 83 ? 20.101 -1.712 0.219 1.00 85.81 83 TYR A CA 1
ATOM 715 C C . TYR A 1 83 ? 20.754 -3.057 0.543 1.00 85.81 83 TYR A C 1
ATOM 717 O O . TYR A 1 83 ? 20.294 -4.109 0.089 1.00 85.81 83 TYR A O 1
ATOM 725 N N . LYS A 1 84 ? 21.781 -3.062 1.402 1.00 85.69 84 LYS A N 1
ATOM 726 C CA . LYS A 1 84 ? 22.412 -4.304 1.882 1.00 85.69 84 LYS A CA 1
ATOM 727 C C . LYS A 1 84 ? 21.413 -5.210 2.594 1.00 85.69 84 LYS A C 1
ATOM 729 O O . LYS A 1 84 ? 21.471 -6.426 2.406 1.00 85.69 84 LYS A O 1
ATOM 734 N N . LEU A 1 85 ? 20.514 -4.645 3.399 1.00 84.50 85 LEU A N 1
ATOM 735 C CA . LEU A 1 85 ? 19.476 -5.405 4.092 1.00 84.50 85 LEU A CA 1
ATOM 736 C C . LEU A 1 85 ? 18.488 -6.027 3.096 1.00 84.50 85 LEU A C 1
ATOM 738 O O . LEU A 1 85 ? 18.230 -7.228 3.176 1.00 84.50 85 LEU A O 1
ATOM 742 N N . VAL A 1 86 ? 18.007 -5.251 2.121 1.00 82.38 86 VAL A N 1
ATOM 743 C CA . VAL A 1 86 ? 17.110 -5.735 1.057 1.00 82.38 86 VAL A CA 1
ATOM 744 C C . VAL A 1 86 ? 17.766 -6.874 0.274 1.00 82.38 86 VAL A C 1
ATOM 746 O O . VAL A 1 86 ? 17.175 -7.939 0.116 1.00 82.38 86 VAL A O 1
ATOM 749 N N . GLN A 1 87 ? 19.029 -6.717 -0.125 1.00 80.81 87 GLN A N 1
ATOM 750 C CA . GLN A 1 87 ? 19.791 -7.752 -0.832 1.00 80.81 87 GLN A CA 1
ATOM 751 C C . GLN A 1 87 ? 20.011 -9.027 0.000 1.00 80.81 87 GLN A C 1
ATOM 753 O O . GLN A 1 87 ? 20.125 -10.128 -0.548 1.00 80.81 87 GLN A O 1
ATOM 758 N N . GLN A 1 88 ? 20.099 -8.914 1.327 1.00 81.88 88 GLN A N 1
ATOM 759 C CA . GLN A 1 88 ? 20.168 -10.076 2.216 1.00 81.88 88 GLN A CA 1
ATOM 760 C C . GLN A 1 88 ? 18.816 -10.782 2.340 1.00 81.88 88 GLN A C 1
ATOM 762 O O . GLN A 1 88 ? 18.780 -12.012 2.307 1.00 81.88 88 GLN A O 1
ATOM 767 N N . GLU A 1 89 ? 17.719 -10.037 2.469 1.00 77.56 89 GLU A N 1
ATOM 768 C CA . GLU A 1 89 ? 16.369 -10.606 2.534 1.00 77.56 89 GLU A CA 1
ATOM 769 C C . GLU A 1 89 ? 15.967 -11.269 1.211 1.00 77.56 89 GLU A C 1
ATOM 771 O O . GLU A 1 89 ? 15.520 -12.416 1.214 1.00 77.56 89 GLU A O 1
ATOM 776 N N . MET A 1 90 ? 16.250 -10.637 0.070 1.00 74.88 90 MET A N 1
ATOM 777 C CA . MET A 1 90 ? 16.023 -11.228 -1.256 1.00 74.88 90 MET A CA 1
ATOM 778 C C . MET A 1 90 ? 16.786 -12.545 -1.424 1.00 74.88 90 MET A C 1
ATOM 780 O O . MET A 1 90 ? 16.221 -13.544 -1.874 1.00 74.88 90 MET A O 1
ATOM 784 N N . ARG A 1 91 ? 18.043 -12.605 -0.961 1.00 78.06 91 ARG A N 1
ATOM 785 C CA . ARG A 1 91 ? 18.819 -13.854 -0.941 1.00 78.06 91 ARG A CA 1
ATOM 786 C C . ARG A 1 91 ? 18.186 -14.934 -0.067 1.00 78.06 91 ARG A C 1
ATOM 788 O O . ARG A 1 91 ? 18.209 -16.099 -0.456 1.00 78.06 91 ARG A O 1
ATOM 795 N N . LYS A 1 92 ? 17.615 -14.591 1.091 1.00 76.12 92 LYS A N 1
ATOM 796 C CA . LYS A 1 92 ? 16.911 -15.563 1.951 1.00 76.12 92 LYS A CA 1
ATOM 797 C C . LYS A 1 92 ? 15.663 -16.121 1.267 1.00 76.12 92 LYS A C 1
ATOM 799 O O . LYS A 1 92 ? 15.445 -17.329 1.327 1.00 76.12 92 LYS A O 1
ATOM 804 N N . ILE A 1 93 ? 14.896 -15.270 0.588 1.00 63.56 93 ILE A N 1
ATOM 805 C CA . ILE A 1 93 ? 13.671 -15.651 -0.134 1.00 63.56 93 ILE A CA 1
ATOM 806 C C . ILE A 1 93 ? 13.995 -16.531 -1.351 1.00 63.56 93 ILE A C 1
ATOM 808 O O . ILE A 1 93 ? 13.275 -17.485 -1.631 1.00 63.56 93 ILE A O 1
ATOM 812 N N . GLN A 1 94 ? 15.115 -16.277 -2.032 1.00 55.84 94 GLN A N 1
ATOM 813 C CA . GLN A 1 94 ? 15.594 -17.091 -3.157 1.00 55.84 94 GLN A CA 1
ATOM 814 C C . GLN A 1 94 ? 16.314 -18.389 -2.727 1.00 55.84 94 GLN A C 1
ATOM 816 O O . GLN A 1 94 ? 16.549 -19.275 -3.552 1.00 55.84 94 GLN A O 1
ATOM 821 N N . SER A 1 95 ? 16.597 -18.566 -1.428 1.00 52.34 95 SER A N 1
ATOM 822 C CA . SER A 1 95 ? 17.321 -19.725 -0.880 1.00 52.34 95 SER A CA 1
ATOM 823 C C . SER A 1 95 ? 16.514 -20.996 -0.520 1.00 52.34 95 SER A C 1
ATOM 825 O O . SER A 1 95 ? 17.129 -21.895 0.063 1.00 52.34 95 SER A O 1
ATOM 827 N N . PRO A 1 96 ? 15.229 -21.236 -0.883 1.00 51.12 96 PRO A N 1
ATOM 828 C CA . PRO A 1 96 ? 14.704 -22.603 -0.848 1.00 51.12 96 PRO A CA 1
ATOM 829 C C . PRO A 1 96 ? 15.236 -23.477 -2.005 1.00 51.12 96 PRO A C 1
ATOM 831 O O . PRO A 1 96 ? 14.805 -24.620 -2.156 1.00 51.12 96 PRO A O 1
ATOM 834 N N . SER A 1 97 ? 16.225 -23.002 -2.771 1.00 40.78 97 SER A N 1
ATOM 835 C CA . SER A 1 97 ? 16.956 -23.793 -3.764 1.00 40.78 97 SER A CA 1
ATOM 836 C C . SER A 1 97 ? 18.457 -23.630 -3.538 1.00 40.78 97 SER A C 1
ATOM 838 O O . SER A 1 97 ? 19.000 -22.538 -3.658 1.00 40.78 97 SER A O 1
ATOM 840 N N . ASN A 1 98 ? 19.132 -24.730 -3.195 1.00 39.59 98 ASN A N 1
ATOM 841 C CA . ASN A 1 98 ? 20.591 -24.818 -3.165 1.00 39.59 98 ASN A CA 1
ATOM 842 C C . ASN A 1 98 ? 21.202 -24.177 -4.419 1.00 39.59 98 ASN A C 1
ATOM 844 O O . ASN A 1 98 ? 20.908 -24.653 -5.510 1.00 39.59 98 ASN A O 1
ATOM 848 N N . LEU A 1 99 ? 22.127 -23.230 -4.252 1.00 33.72 99 LEU A N 1
ATOM 849 C CA . LEU A 1 99 ? 23.453 -23.272 -4.872 1.00 33.72 99 LEU A CA 1
ATOM 850 C C . LEU A 1 99 ? 24.382 -22.260 -4.190 1.00 33.72 99 LEU A C 1
ATOM 852 O O . LEU A 1 99 ? 24.075 -21.093 -3.986 1.00 33.72 99 LEU A O 1
ATOM 856 N N . ASN A 1 100 ? 25.527 -22.791 -3.793 1.00 40.66 100 ASN A N 1
ATOM 857 C CA . ASN A 1 100 ? 26.610 -22.134 -3.095 1.00 40.66 100 ASN A CA 1
ATOM 858 C C . ASN A 1 100 ? 27.408 -21.309 -4.118 1.00 40.66 100 ASN A C 1
ATOM 860 O O . ASN A 1 100 ? 28.101 -21.903 -4.943 1.00 40.66 100 ASN A O 1
ATOM 864 N N . LEU A 1 101 ? 27.322 -19.980 -4.078 1.00 33.59 101 LEU A N 1
ATOM 865 C CA . LEU A 1 101 ? 28.247 -19.096 -4.791 1.00 33.59 101 LEU A CA 1
ATOM 866 C C . LEU A 1 101 ? 28.871 -18.134 -3.781 1.00 33.59 101 LEU A C 1
ATOM 868 O O . LEU A 1 101 ? 28.217 -17.302 -3.157 1.00 33.59 101 LEU A O 1
ATOM 872 N N . THR A 1 102 ? 30.152 -18.391 -3.554 1.00 36.09 102 THR A N 1
ATOM 873 C CA . THR A 1 102 ? 31.068 -17.696 -2.662 1.00 36.09 102 THR A CA 1
ATOM 874 C C . THR A 1 102 ? 31.276 -16.249 -3.087 1.00 36.09 102 THR A C 1
ATOM 876 O O . THR A 1 102 ? 31.369 -15.964 -4.276 1.00 36.09 102 THR A O 1
ATOM 879 N N . SER A 1 103 ? 31.413 -15.372 -2.088 1.00 42.94 103 SER A N 1
ATOM 880 C CA . SER A 1 103 ? 32.067 -14.068 -2.200 1.00 42.94 103 SER A CA 1
ATOM 881 C C . SER A 1 103 ? 33.344 -14.150 -3.032 1.00 42.94 103 SER A C 1
ATOM 883 O O . SER A 1 103 ? 34.214 -14.942 -2.684 1.00 42.94 103 SER A O 1
ATOM 885 N N . ASP A 1 104 ? 33.452 -13.326 -4.071 1.00 39.16 104 ASP A N 1
ATOM 886 C CA . ASP A 1 104 ? 34.607 -12.455 -4.310 1.00 39.16 104 ASP A CA 1
ATOM 887 C C . ASP A 1 104 ? 34.374 -11.554 -5.535 1.00 39.16 104 ASP A C 1
ATOM 889 O O . ASP A 1 104 ? 33.735 -11.957 -6.500 1.00 39.16 104 ASP A O 1
ATOM 893 N N . GLN A 1 105 ? 34.947 -10.349 -5.442 1.00 41.31 105 GLN A N 1
ATOM 894 C CA . GLN A 1 105 ? 35.270 -9.392 -6.510 1.00 41.31 105 GLN A CA 1
ATOM 895 C C . GLN A 1 105 ? 34.134 -8.668 -7.254 1.00 41.31 105 GLN A C 1
ATOM 897 O O . GLN A 1 105 ? 33.615 -9.129 -8.261 1.00 41.31 105 GLN A O 1
ATOM 902 N N . PHE A 1 106 ? 33.888 -7.427 -6.825 1.00 31.41 106 PHE A N 1
ATOM 903 C CA . PHE A 1 106 ? 33.713 -6.306 -7.751 1.00 31.41 106 PHE A CA 1
ATOM 904 C C . PHE A 1 106 ? 34.863 -5.328 -7.476 1.00 31.41 106 PHE A C 1
ATOM 906 O O . PHE A 1 106 ? 34.797 -4.520 -6.549 1.00 31.41 106 PHE A O 1
ATOM 913 N N . GLU A 1 107 ? 35.964 -5.495 -8.208 1.00 33.25 107 GLU A N 1
ATOM 914 C CA . GLU A 1 107 ? 36.922 -4.414 -8.437 1.00 33.25 107 GLU A CA 1
ATOM 915 C C . GLU A 1 107 ? 36.338 -3.542 -9.553 1.00 33.25 107 GLU A C 1
ATOM 917 O O . GLU A 1 107 ? 35.873 -4.049 -10.571 1.00 33.25 107 GLU A O 1
ATOM 922 N N . VAL A 1 108 ? 36.282 -2.242 -9.282 1.00 38.50 108 VAL A N 1
ATOM 923 C CA . VAL A 1 108 ? 35.899 -1.193 -10.222 1.00 38.50 108 VAL A CA 1
ATOM 924 C C . VAL A 1 108 ? 37.112 -0.968 -11.118 1.00 38.50 108 VAL A C 1
ATOM 926 O O . VAL A 1 108 ? 38.133 -0.491 -10.623 1.00 38.50 108 VAL A O 1
ATOM 929 N N . GLU A 1 109 ? 37.023 -1.346 -12.391 1.00 31.92 109 GLU A N 1
ATOM 930 C CA . GLU A 1 109 ? 37.937 -0.854 -13.421 1.00 31.92 109 GLU A CA 1
ATOM 931 C C . GLU A 1 109 ? 37.170 0.125 -14.310 1.00 31.92 109 GLU A C 1
ATOM 933 O O . GLU A 1 109 ? 36.182 -0.204 -14.961 1.00 31.92 109 GLU A O 1
ATOM 938 N N . ASP A 1 110 ? 37.626 1.361 -14.158 1.00 42.09 110 ASP A N 1
ATOM 939 C CA . ASP A 1 110 ? 37.357 2.588 -14.880 1.00 42.09 110 ASP A CA 1
ATOM 940 C C . ASP A 1 110 ? 38.136 2.485 -16.200 1.00 42.09 110 ASP A C 1
ATOM 942 O O . ASP A 1 110 ? 39.366 2.542 -16.179 1.00 42.09 110 ASP A O 1
ATOM 946 N N . ASP A 1 111 ? 37.449 2.230 -17.314 1.00 33.91 111 ASP A N 1
ATOM 947 C CA . ASP A 1 111 ? 38.054 2.245 -18.649 1.00 33.91 111 ASP A CA 1
ATOM 948 C C . ASP A 1 111 ? 37.365 3.334 -19.481 1.00 33.91 111 ASP A C 1
ATOM 950 O O . ASP A 1 111 ? 36.286 3.156 -20.046 1.00 33.91 111 ASP A O 1
ATOM 954 N N . GLU A 1 112 ? 38.028 4.492 -19.506 1.00 45.03 112 GLU A N 1
ATOM 955 C CA . GLU A 1 112 ? 37.857 5.562 -20.483 1.00 45.03 112 GLU A CA 1
ATOM 956 C C . GLU A 1 112 ? 38.125 5.006 -21.899 1.00 45.03 112 GLU A C 1
ATOM 958 O O . GLU A 1 112 ? 39.280 4.745 -22.252 1.00 45.03 112 GLU A O 1
ATOM 963 N N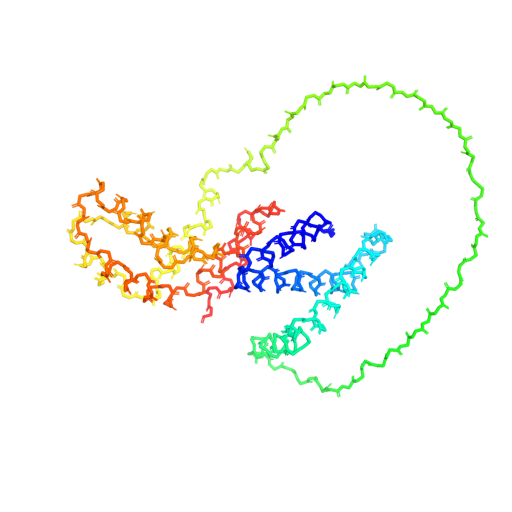 . GLU A 1 113 ? 37.096 4.865 -22.743 1.00 34.53 113 GLU A N 1
ATOM 964 C CA . GLU A 1 113 ? 37.290 4.659 -24.186 1.00 34.53 113 GLU A CA 1
ATOM 965 C C . GLU A 1 113 ? 36.919 5.904 -25.009 1.00 34.53 113 GLU A C 1
ATOM 967 O O . GLU A 1 113 ? 35.766 6.229 -25.274 1.00 34.53 113 GLU A O 1
ATOM 972 N N . ASP A 1 114 ? 37.998 6.568 -25.423 1.00 36.19 114 ASP A N 1
ATOM 973 C CA . ASP A 1 114 ? 38.197 7.507 -26.527 1.00 36.19 114 ASP A CA 1
ATOM 974 C C . ASP A 1 114 ? 37.463 7.078 -27.820 1.00 36.19 114 ASP A C 1
ATOM 976 O O . ASP A 1 114 ? 37.918 6.171 -28.526 1.00 36.19 114 ASP A O 1
ATOM 980 N N . PHE A 1 115 ? 36.368 7.762 -28.179 1.00 31.56 115 PHE A N 1
ATOM 981 C CA . PHE A 1 115 ? 35.768 7.669 -29.514 1.00 31.56 115 PHE A CA 1
ATOM 982 C C . PHE A 1 115 ? 35.899 8.983 -30.286 1.00 31.56 115 PHE A C 1
ATOM 984 O O . PHE A 1 115 ? 35.489 10.059 -29.860 1.00 31.56 115 PHE A O 1
ATOM 991 N N . LYS A 1 116 ? 36.532 8.853 -31.452 1.00 33.91 116 LYS A N 1
ATOM 992 C CA . LYS A 1 116 ? 36.860 9.916 -32.395 1.00 33.91 116 LYS A CA 1
ATOM 993 C C . LYS A 1 116 ? 35.618 10.371 -33.150 1.00 33.91 116 LYS A C 1
ATOM 995 O O . LYS A 1 116 ? 34.940 9.545 -33.755 1.00 33.91 116 LYS A O 1
ATOM 1000 N N . GLU A 1 117 ? 35.426 11.686 -33.168 1.00 36.31 117 GLU A N 1
ATOM 1001 C CA . GLU A 1 117 ? 34.610 12.423 -34.130 1.00 36.31 117 GLU A CA 1
ATOM 1002 C C . GLU A 1 117 ? 35.016 12.075 -35.569 1.00 36.31 117 GLU A C 1
ATOM 1004 O O . GLU A 1 117 ? 36.202 12.113 -35.898 1.00 36.31 117 GLU A O 1
ATOM 1009 N N . ASP A 1 118 ? 34.027 11.738 -36.395 1.00 35.44 118 ASP A N 1
ATOM 1010 C CA . ASP A 1 118 ? 33.930 12.081 -37.818 1.00 35.44 118 ASP A CA 1
ATOM 1011 C C . ASP A 1 118 ? 32.572 11.551 -38.322 1.00 35.44 118 ASP A C 1
ATOM 1013 O O . ASP A 1 118 ? 32.445 10.363 -38.610 1.00 35.44 118 ASP A O 1
ATOM 1017 N N . ASP A 1 119 ? 31.561 12.417 -38.430 1.00 33.78 119 ASP A N 1
ATOM 1018 C CA . ASP A 1 119 ? 30.630 12.358 -39.564 1.00 33.78 119 ASP A CA 1
ATOM 1019 C C . ASP A 1 119 ? 29.931 13.715 -39.759 1.00 33.78 119 ASP A C 1
ATOM 1021 O O . ASP A 1 119 ? 29.143 14.183 -38.937 1.00 33.78 119 ASP A O 1
ATOM 1025 N N . ASP A 1 120 ? 30.283 14.351 -40.877 1.00 41.03 120 ASP A N 1
ATOM 1026 C CA . ASP A 1 120 ? 29.586 15.477 -41.486 1.00 41.03 120 ASP A CA 1
ATOM 1027 C C . ASP A 1 120 ? 28.170 15.035 -41.896 1.00 41.03 120 ASP A C 1
ATOM 1029 O O . ASP A 1 120 ? 28.034 14.129 -42.724 1.00 41.03 120 ASP A O 1
ATOM 1033 N N . PHE A 1 121 ? 27.116 15.713 -41.430 1.00 36.12 121 PHE A N 1
ATOM 1034 C CA . PHE A 1 121 ? 25.851 15.735 -42.169 1.00 36.12 121 PHE A CA 1
ATOM 1035 C C . PHE A 1 121 ? 25.109 17.063 -42.000 1.00 36.12 121 PHE A C 1
ATOM 1037 O O . PHE A 1 121 ? 24.978 17.593 -40.900 1.00 36.12 121 PHE A O 1
ATOM 1044 N N . ASP A 1 122 ? 24.701 17.596 -43.149 1.00 34.66 122 ASP A N 1
ATOM 1045 C CA . ASP A 1 122 ? 24.286 18.971 -43.404 1.00 34.66 122 ASP A CA 1
ATOM 1046 C C . ASP A 1 122 ? 23.019 19.409 -42.645 1.00 34.66 122 ASP A C 1
ATOM 1048 O O . ASP A 1 122 ? 22.010 18.705 -42.593 1.00 34.66 122 ASP A O 1
ATOM 1052 N N . GLU A 1 123 ? 23.092 20.639 -42.137 1.00 41.19 123 GLU A N 1
ATOM 1053 C CA . GLU A 1 123 ? 21.980 21.527 -41.795 1.00 41.19 123 GLU A CA 1
ATOM 1054 C C . GLU A 1 123 ? 21.182 21.843 -43.074 1.00 41.19 123 GLU A C 1
ATOM 1056 O O . GLU A 1 123 ? 21.734 22.431 -44.001 1.00 41.19 123 GLU A O 1
ATOM 1061 N N . ASP A 1 124 ? 19.894 21.503 -43.123 1.00 37.03 124 ASP A N 1
ATOM 1062 C CA . ASP A 1 124 ? 18.924 22.258 -43.921 1.00 37.03 124 ASP A CA 1
ATOM 1063 C C . ASP A 1 124 ? 17.525 22.141 -43.292 1.00 37.03 124 ASP A C 1
ATOM 1065 O O . ASP A 1 124 ? 16.985 21.056 -43.070 1.00 37.03 124 ASP A O 1
ATOM 1069 N N . GLU A 1 125 ? 16.984 23.315 -42.974 1.00 43.06 125 GLU A N 1
ATOM 1070 C CA . GLU A 1 125 ? 15.663 23.579 -42.417 1.00 43.06 125 GLU A CA 1
ATOM 1071 C C . GLU A 1 125 ? 14.542 23.196 -43.397 1.00 43.06 125 GLU A C 1
ATOM 1073 O O . GLU A 1 125 ? 14.539 23.658 -44.539 1.00 43.06 125 GLU A O 1
ATOM 1078 N N . GLU A 1 126 ? 13.517 22.480 -42.927 1.00 39.47 126 GLU A N 1
ATOM 1079 C CA . GLU A 1 126 ? 12.174 22.566 -43.512 1.00 39.47 126 GLU A CA 1
ATOM 1080 C C . GLU A 1 126 ? 11.116 22.708 -42.402 1.00 39.47 126 GLU A C 1
ATOM 1082 O O . GLU A 1 126 ? 10.793 21.761 -41.688 1.00 39.47 126 GLU A O 1
ATOM 1087 N N . ASP A 1 127 ? 10.592 23.934 -42.287 1.00 42.97 127 ASP A N 1
ATOM 1088 C CA . ASP A 1 127 ? 9.276 24.279 -41.737 1.00 42.97 127 ASP A CA 1
ATOM 1089 C C . ASP A 1 127 ? 8.195 23.367 -42.342 1.00 42.97 127 ASP A C 1
ATOM 1091 O O . ASP A 1 127 ? 8.005 23.386 -43.561 1.00 42.97 127 ASP A O 1
ATOM 1095 N N . PHE A 1 128 ? 7.417 22.665 -41.513 1.00 37.75 128 PHE A N 1
ATOM 1096 C CA . PHE A 1 128 ? 6.069 22.234 -41.893 1.00 37.75 128 PHE A CA 1
ATOM 1097 C C . PHE A 1 128 ? 5.113 22.266 -40.692 1.00 37.75 128 PHE A C 1
ATOM 1099 O O . PHE A 1 128 ? 5.166 21.422 -39.804 1.00 37.75 128 PHE A O 1
ATOM 1106 N N . ASP A 1 129 ? 4.303 23.324 -40.719 1.00 38.72 129 ASP A N 1
ATOM 1107 C CA . ASP A 1 129 ? 2.943 23.539 -40.222 1.00 38.72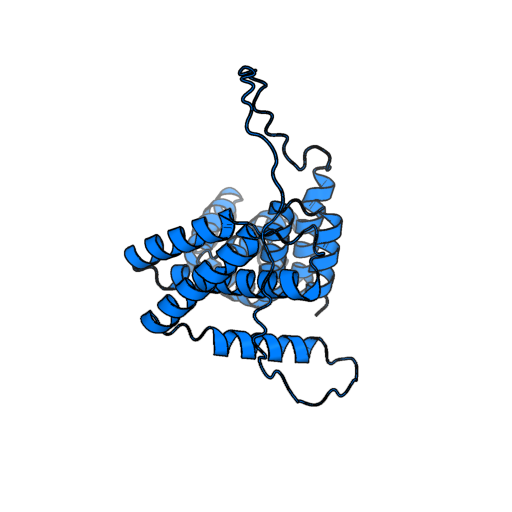 129 ASP A CA 1
ATOM 1108 C C . ASP A 1 129 ? 2.361 22.634 -39.118 1.00 38.72 129 ASP A C 1
ATOM 1110 O O . ASP A 1 129 ? 2.198 21.424 -39.259 1.00 38.72 129 ASP A O 1
ATOM 1114 N N . GLU A 1 130 ? 1.907 23.334 -38.073 1.00 46.91 130 GLU A N 1
ATOM 1115 C CA . GLU A 1 130 ? 0.841 22.965 -37.142 1.00 46.91 130 GLU A CA 1
ATOM 1116 C C . GLU A 1 130 ? -0.357 22.323 -37.870 1.00 46.91 130 GLU A C 1
ATOM 1118 O O . GLU A 1 130 ? -1.078 22.995 -38.613 1.00 46.91 130 GLU A O 1
ATOM 1123 N N . GLU A 1 131 ? -0.635 21.052 -37.580 1.00 41.62 131 GLU A N 1
ATOM 1124 C CA . GLU A 1 131 ? -1.998 20.525 -37.627 1.00 41.62 131 GLU A CA 1
ATOM 1125 C C . GLU A 1 131 ? -2.365 20.038 -36.220 1.00 41.62 131 GLU A C 1
ATOM 1127 O O . GLU A 1 131 ? -1.804 19.071 -35.708 1.00 41.62 131 GLU A O 1
ATOM 1132 N N . ASP A 1 132 ? -3.281 20.789 -35.596 1.00 48.91 132 ASP A N 1
ATOM 1133 C CA . ASP A 1 132 ? -4.170 20.323 -34.533 1.00 48.91 132 ASP A CA 1
ATOM 1134 C C . ASP A 1 132 ? -4.732 18.946 -34.923 1.00 48.91 132 ASP A C 1
ATOM 1136 O O . ASP A 1 132 ? -5.454 18.847 -35.919 1.00 48.91 132 ASP A O 1
ATOM 1140 N N . ASP A 1 133 ? -4.463 17.915 -34.126 1.00 42.03 133 ASP A N 1
ATOM 1141 C CA . ASP A 1 133 ? -5.321 16.732 -34.078 1.00 42.03 133 ASP A CA 1
ATOM 1142 C C . ASP A 1 133 ? -5.451 16.303 -32.612 1.00 42.03 133 ASP A C 1
ATOM 1144 O O . ASP A 1 133 ? -4.573 15.672 -32.029 1.00 42.03 133 ASP A O 1
ATOM 1148 N N . ASP A 1 134 ? -6.512 16.853 -32.025 1.00 39.53 134 ASP A N 1
ATOM 1149 C CA . ASP A 1 134 ? -7.334 16.382 -30.917 1.00 39.53 134 ASP A CA 1
ATOM 1150 C C . ASP A 1 134 ? -6.693 15.458 -29.858 1.00 39.53 134 ASP A C 1
ATOM 1152 O O . ASP A 1 134 ? -6.290 14.322 -30.097 1.00 39.53 134 ASP A O 1
ATOM 1156 N N . GLU A 1 135 ? -6.722 15.974 -28.625 1.00 46.53 135 GLU A N 1
ATOM 1157 C CA . GLU A 1 135 ? -6.638 15.262 -27.350 1.00 46.53 135 GLU A CA 1
ATOM 1158 C C . GLU A 1 135 ? -7.582 14.040 -27.317 1.00 46.53 135 GLU A C 1
ATOM 1160 O O . GLU A 1 135 ? -8.699 14.114 -26.804 1.00 46.53 135 GLU A O 1
ATOM 1165 N N . ASP A 1 136 ? -7.136 12.895 -27.824 1.00 41.00 136 ASP A N 1
ATOM 1166 C CA . ASP A 1 136 ? -7.666 11.603 -27.403 1.00 41.00 136 ASP A CA 1
ATOM 1167 C C . ASP A 1 136 ? -6.788 11.105 -26.247 1.00 41.00 136 ASP A C 1
ATOM 1169 O O . ASP A 1 136 ? -5.784 10.414 -26.434 1.00 41.00 136 ASP A O 1
ATOM 1173 N N . ASP A 1 137 ? -7.192 11.461 -25.022 1.00 40.62 137 ASP A N 1
ATOM 1174 C CA . ASP A 1 137 ? -6.939 10.652 -23.828 1.00 40.62 137 ASP A CA 1
ATOM 1175 C C . ASP A 1 137 ? -7.575 9.266 -24.075 1.00 40.62 137 ASP A C 1
ATOM 1177 O O . ASP A 1 137 ? -8.657 8.946 -23.569 1.00 40.62 137 ASP A O 1
ATOM 1181 N N . GLU A 1 138 ? -6.955 8.443 -24.929 1.00 44.97 138 GLU A N 1
ATOM 1182 C CA . GLU A 1 138 ? -7.291 7.033 -25.061 1.00 44.97 138 GLU A CA 1
ATOM 1183 C C . GLU A 1 138 ? -6.958 6.389 -23.721 1.00 44.97 138 GLU A C 1
ATOM 1185 O O . GLU A 1 138 ? -5.817 6.018 -23.446 1.00 44.97 138 GLU A O 1
ATOM 1190 N N . ASP A 1 139 ? -7.977 6.301 -22.868 1.00 52.62 139 ASP A N 1
ATOM 1191 C CA . ASP A 1 139 ? -7.959 5.557 -21.620 1.00 52.62 139 ASP A CA 1
ATOM 1192 C C . ASP A 1 139 ? -7.278 4.212 -21.908 1.00 52.62 139 ASP A C 1
ATOM 1194 O O . ASP A 1 139 ? -7.797 3.384 -22.672 1.00 52.62 139 ASP A O 1
ATOM 1198 N N . GLN A 1 140 ? -6.059 4.033 -21.384 1.00 54.38 140 GLN A N 1
ATOM 1199 C CA . GLN A 1 140 ? -5.129 2.963 -21.775 1.00 54.38 140 GLN A CA 1
ATOM 1200 C C . GLN A 1 140 ? -5.716 1.564 -21.498 1.00 54.38 140 GLN A C 1
ATOM 1202 O O . GLN A 1 140 ? -5.179 0.551 -21.943 1.00 54.38 140 GLN A O 1
ATOM 1207 N N . PHE A 1 141 ? -6.863 1.512 -20.815 1.00 52.06 141 PHE A N 1
ATOM 1208 C CA . PHE A 1 141 ? -7.626 0.329 -20.439 1.00 52.06 141 PHE A CA 1
ATOM 1209 C C . PHE A 1 141 ? -8.961 0.182 -21.191 1.00 52.06 141 PHE A C 1
ATOM 1211 O O . PHE A 1 141 ? -9.693 -0.761 -20.918 1.00 52.06 141 PHE A O 1
ATOM 1218 N N . SER A 1 142 ? -9.279 1.028 -22.178 1.00 55.44 142 SER A N 1
ATOM 1219 C CA . SER A 1 142 ? -10.546 0.988 -22.945 1.00 55.44 142 SER A CA 1
ATOM 1220 C C . SER A 1 142 ? -10.815 -0.333 -23.688 1.00 55.44 142 SER A C 1
ATOM 1222 O O . SER A 1 142 ? -11.945 -0.613 -24.095 1.00 55.44 142 SER A O 1
ATOM 1224 N N . HIS A 1 143 ? -9.780 -1.156 -23.865 1.00 60.66 143 HIS A N 1
ATOM 1225 C CA . HIS A 1 143 ? -9.848 -2.484 -24.470 1.00 60.66 143 HIS A CA 1
ATOM 1226 C C . HIS A 1 143 ? -10.059 -3.622 -23.456 1.00 60.66 143 HIS A C 1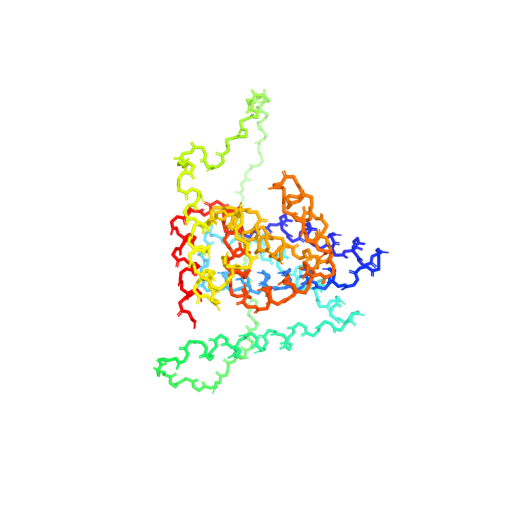
ATOM 1228 O O . HIS A 1 143 ? -10.316 -4.753 -23.878 1.00 60.66 143 HIS A O 1
ATOM 1234 N N . LEU A 1 144 ? -9.939 -3.348 -22.155 1.00 56.81 144 LEU A N 1
ATOM 1235 C CA . LEU A 1 144 ? -10.118 -4.317 -21.078 1.00 56.81 144 LEU A CA 1
ATOM 1236 C C . LEU A 1 144 ? -11.551 -4.256 -20.568 1.00 56.81 144 LEU A C 1
ATOM 1238 O O . LEU A 1 144 ? -12.161 -3.193 -20.476 1.00 56.81 144 LEU A O 1
ATOM 1242 N N . SER A 1 145 ? -12.107 -5.420 -20.260 1.00 58.97 145 SER A N 1
ATOM 1243 C CA . SER A 1 145 ? -13.405 -5.468 -19.591 1.00 58.97 145 SER A CA 1
ATOM 1244 C C . SER A 1 145 ? -13.270 -5.027 -18.131 1.00 58.97 145 SER A C 1
ATOM 1246 O O . SER A 1 145 ? -12.257 -5.312 -17.496 1.00 58.97 145 SER A O 1
ATOM 1248 N N . ASP A 1 146 ? -14.307 -4.394 -17.573 1.00 60.84 146 ASP A N 1
ATOM 1249 C CA . ASP A 1 146 ? -14.374 -4.073 -16.135 1.00 60.84 146 ASP A CA 1
ATOM 1250 C C . ASP A 1 146 ? -14.069 -5.320 -15.272 1.00 60.84 146 ASP A C 1
ATOM 1252 O O . ASP A 1 146 ? -13.331 -5.255 -14.297 1.00 60.84 146 ASP A O 1
ATOM 1256 N N . GLU A 1 147 ? -14.516 -6.497 -15.728 1.00 61.22 147 GLU A N 1
ATOM 1257 C CA . GLU A 1 147 ? -14.267 -7.806 -15.104 1.00 61.22 147 GLU A CA 1
ATOM 1258 C C . GLU A 1 147 ? -12.772 -8.206 -15.089 1.00 61.22 147 GLU A C 1
ATOM 1260 O O . GLU A 1 147 ? -12.312 -8.919 -14.195 1.00 61.22 147 GLU A O 1
ATOM 1265 N N . GLU A 1 148 ? -11.974 -7.746 -16.057 1.00 64.56 148 GLU A N 1
ATOM 1266 C CA . GLU A 1 148 ? -10.522 -7.958 -16.068 1.00 64.56 148 GLU A CA 1
ATOM 1267 C C . GLU A 1 148 ? -9.791 -7.000 -15.129 1.00 64.56 148 GLU A C 1
ATOM 1269 O O . GLU A 1 148 ? -8.791 -7.402 -14.530 1.00 64.56 148 GLU A O 1
ATOM 1274 N N . LEU A 1 149 ? -10.282 -5.773 -14.961 1.00 68.75 149 LEU A N 1
ATOM 1275 C CA . LEU A 1 149 ? -9.731 -4.815 -13.999 1.00 68.75 149 LEU A CA 1
ATOM 1276 C C . LEU A 1 149 ? -10.031 -5.254 -12.558 1.00 68.75 149 LEU A C 1
ATOM 1278 O O . LEU A 1 149 ? -9.120 -5.272 -11.724 1.00 68.75 149 LEU A O 1
ATOM 1282 N N . ASP A 1 150 ? -11.247 -5.740 -12.308 1.00 83.69 150 ASP A N 1
ATOM 1283 C CA . ASP A 1 150 ? -11.676 -6.266 -11.006 1.00 83.69 150 ASP A CA 1
ATOM 1284 C C . ASP A 1 150 ? -10.934 -7.557 -10.614 1.00 83.69 150 ASP A C 1
ATOM 1286 O O . ASP A 1 150 ? -10.769 -7.866 -9.434 1.00 83.69 150 ASP A O 1
ATOM 1290 N N . SER A 1 151 ? -10.374 -8.294 -11.583 1.00 86.75 151 SER A N 1
ATOM 1291 C CA . SER A 1 151 ? -9.650 -9.545 -11.308 1.00 86.75 151 SER A CA 1
ATOM 1292 C C . SER A 1 151 ? -8.459 -9.379 -10.351 1.00 86.75 151 SER A C 1
ATOM 1294 O O . SER A 1 151 ? -8.081 -10.317 -9.639 1.00 86.75 151 SER A O 1
ATOM 1296 N N . VAL A 1 152 ? -7.858 -8.187 -10.322 1.00 90.00 152 VAL A N 1
ATOM 1297 C CA . VAL A 1 152 ? -6.731 -7.854 -9.446 1.00 90.00 152 VAL A CA 1
ATOM 1298 C C . VAL A 1 152 ? -7.209 -7.655 -8.010 1.00 90.00 152 VAL A C 1
ATOM 1300 O O . VAL A 1 152 ? -6.642 -8.248 -7.087 1.00 90.00 152 VAL A O 1
ATOM 1303 N N . THR A 1 153 ? -8.248 -6.842 -7.819 1.00 91.31 153 THR A N 1
ATOM 1304 C CA . THR A 1 153 ? -8.834 -6.556 -6.504 1.00 91.31 153 THR A CA 1
ATOM 1305 C C . THR A 1 153 ? -9.484 -7.801 -5.913 1.00 91.31 153 THR A C 1
ATOM 1307 O O . THR A 1 153 ? -9.230 -8.103 -4.745 1.00 91.31 153 THR A O 1
ATOM 1310 N N . ASP A 1 154 ? -10.179 -8.597 -6.726 1.00 91.50 154 ASP A N 1
ATOM 1311 C CA . ASP A 1 154 ? -10.753 -9.890 -6.339 1.00 91.50 154 ASP A CA 1
ATOM 1312 C C . ASP A 1 154 ? -9.684 -10.856 -5.826 1.00 91.50 154 ASP A C 1
ATOM 1314 O O . ASP A 1 154 ? -9.836 -11.478 -4.773 1.00 91.50 154 ASP A O 1
ATOM 1318 N N . TYR A 1 155 ? -8.556 -10.972 -6.536 1.00 93.38 155 TYR A N 1
ATOM 1319 C CA . TYR A 1 155 ? -7.479 -11.870 -6.120 1.00 93.38 155 TYR A CA 1
ATOM 1320 C C . TYR A 1 155 ? -6.882 -11.460 -4.766 1.00 93.38 155 TYR A C 1
ATOM 1322 O O . TYR A 1 155 ? -6.591 -12.311 -3.917 1.00 93.38 155 TYR A O 1
ATOM 1330 N N . ILE A 1 156 ? -6.687 -10.156 -4.554 1.00 93.81 156 ILE A N 1
ATOM 1331 C CA . ILE A 1 156 ? -6.162 -9.617 -3.293 1.00 93.81 156 ILE A CA 1
ATOM 1332 C C . ILE A 1 156 ? -7.155 -9.861 -2.158 1.00 93.81 156 ILE A C 1
ATOM 1334 O O . ILE A 1 156 ? -6.751 -10.301 -1.080 1.00 93.81 156 ILE A O 1
ATOM 1338 N N . LEU A 1 157 ? -8.438 -9.615 -2.403 1.00 93.50 157 LEU A N 1
ATOM 1339 C CA . LEU A 1 157 ? -9.507 -9.804 -1.433 1.00 93.50 157 LEU A CA 1
ATOM 1340 C C . LEU A 1 157 ? -9.638 -11.278 -1.025 1.00 93.50 157 LEU A C 1
ATOM 1342 O O . LEU A 1 157 ? -9.638 -11.595 0.166 1.00 93.50 157 LEU A O 1
ATOM 1346 N N . GLU A 1 158 ? -9.643 -12.197 -1.989 1.00 93.44 158 GLU A N 1
ATOM 1347 C CA . GLU A 1 158 ? -9.674 -13.635 -1.714 1.00 93.44 158 GLU A CA 1
ATOM 1348 C C . GLU A 1 158 ? -8.436 -14.092 -0.930 1.00 93.44 158 GLU A C 1
ATOM 1350 O O . GLU A 1 158 ? -8.554 -14.902 -0.008 1.00 93.44 158 GLU A O 1
ATOM 1355 N N . SER A 1 159 ? -7.251 -13.531 -1.205 1.00 93.56 159 SER A N 1
ATOM 1356 C CA . SER A 1 159 ? -6.069 -13.760 -0.360 1.00 93.56 159 SER A CA 1
ATOM 1357 C C . SER A 1 159 ? -6.283 -13.235 1.062 1.00 93.56 159 SER A C 1
ATOM 1359 O O . SER A 1 159 ? -6.045 -13.970 2.027 1.00 93.56 159 SER A O 1
ATOM 1361 N N . ALA A 1 160 ? -6.778 -12.003 1.209 1.00 93.25 160 ALA A N 1
ATOM 1362 C CA . ALA A 1 160 ? -7.007 -11.346 2.495 1.00 93.25 160 ALA A CA 1
ATOM 1363 C C . ALA A 1 160 ? -7.915 -12.177 3.411 1.00 93.25 160 ALA A C 1
ATOM 1365 O O . ALA A 1 160 ? -7.592 -12.377 4.588 1.00 93.25 160 ALA A O 1
ATOM 1366 N N . LYS A 1 161 ? -8.999 -12.740 2.862 1.00 92.94 161 LYS A N 1
ATOM 1367 C CA . LYS A 1 161 ? -9.943 -13.617 3.579 1.00 92.94 161 LYS A CA 1
ATOM 1368 C C . LYS A 1 161 ? -9.272 -14.844 4.205 1.00 92.94 161 LYS A C 1
ATOM 1370 O O . LYS A 1 161 ? -9.770 -15.373 5.198 1.00 92.94 161 LYS A O 1
ATOM 1375 N N . THR A 1 162 ? -8.130 -15.293 3.678 1.00 91.44 162 THR A N 1
ATOM 1376 C CA . THR A 1 162 ? -7.382 -16.441 4.227 1.00 91.44 162 THR A CA 1
ATOM 1377 C C . THR A 1 162 ? -6.439 -16.084 5.379 1.00 91.44 162 THR A C 1
ATOM 1379 O O . THR A 1 162 ? -5.983 -16.983 6.092 1.00 91.44 162 THR A O 1
ATOM 1382 N N . ARG A 1 163 ? -6.134 -14.797 5.596 1.00 89.81 163 ARG A N 1
ATOM 1383 C CA . ARG A 1 163 ? -5.140 -14.350 6.593 1.00 89.81 163 ARG A CA 1
ATOM 1384 C C . ARG A 1 163 ? -5.682 -14.261 8.013 1.00 89.81 163 ARG A C 1
ATOM 1386 O O . ARG A 1 163 ? -4.909 -14.204 8.968 1.00 89.81 163 ARG A O 1
ATOM 1393 N N . PHE A 1 164 ? -6.998 -14.277 8.169 1.00 89.50 164 PHE A N 1
ATOM 1394 C CA . PHE A 1 164 ? -7.666 -14.211 9.460 1.00 89.50 164 PHE A CA 1
ATOM 1395 C C . PHE A 1 164 ? -8.934 -15.067 9.465 1.00 89.50 164 PHE A C 1
ATOM 1397 O O . PHE A 1 164 ? -9.361 -15.586 8.440 1.00 89.50 164 PHE A O 1
ATOM 1404 N N . ASP A 1 165 ? -9.550 -15.227 10.638 1.00 89.50 165 ASP A N 1
ATOM 1405 C CA . ASP A 1 165 ? -10.836 -15.917 10.746 1.00 89.50 165 ASP A CA 1
ATOM 1406 C C . ASP A 1 165 ? -11.958 -15.026 10.188 1.00 89.50 165 ASP A C 1
ATOM 1408 O O . ASP A 1 165 ? -12.586 -14.248 10.911 1.00 89.50 165 ASP A O 1
ATOM 1412 N N . TYR A 1 166 ? -12.152 -15.091 8.870 1.00 89.44 166 TYR A N 1
ATOM 1413 C CA . TYR A 1 166 ? -13.152 -14.298 8.157 1.00 89.44 166 TYR A CA 1
ATOM 1414 C C . TYR A 1 166 ? -14.579 -14.648 8.589 1.00 89.44 166 TYR A C 1
ATOM 1416 O O . TYR A 1 166 ? -15.431 -13.773 8.717 1.00 89.44 166 TYR A O 1
ATOM 1424 N N . THR A 1 167 ? -14.833 -15.915 8.929 1.00 87.75 167 THR A N 1
ATOM 1425 C CA . THR A 1 167 ? -16.135 -16.331 9.467 1.00 87.75 167 THR A CA 1
ATOM 1426 C C . THR A 1 167 ? -16.396 -15.704 10.834 1.00 87.75 167 THR A C 1
ATOM 1428 O O . THR A 1 167 ? -17.509 -15.245 11.084 1.00 87.75 167 THR A O 1
ATOM 1431 N N . ALA A 1 168 ? -15.393 -15.644 11.716 1.00 87.19 168 ALA A N 1
ATOM 1432 C CA . ALA A 1 168 ? -15.527 -14.930 12.983 1.00 87.19 168 ALA A CA 1
ATOM 1433 C C . ALA A 1 168 ? -15.759 -13.429 12.764 1.00 87.19 168 ALA A C 1
ATOM 1435 O O . ALA A 1 168 ? -16.635 -12.869 13.422 1.00 87.19 168 ALA A O 1
ATOM 1436 N N . LEU A 1 169 ? -15.061 -12.803 11.809 1.00 87.25 169 LEU A N 1
ATOM 1437 C CA . LEU A 1 169 ? -15.297 -11.399 11.463 1.00 87.25 169 LEU A CA 1
ATOM 1438 C C . LEU A 1 169 ? -16.747 -11.174 11.011 1.00 87.25 169 LEU A C 1
ATOM 1440 O O . LEU A 1 169 ? -17.411 -10.308 11.560 1.00 87.25 169 LEU A O 1
ATOM 1444 N N . LEU A 1 170 ? -17.291 -12.008 10.119 1.00 86.31 170 LEU A N 1
ATOM 1445 C CA . LEU A 1 170 ? -18.705 -11.938 9.716 1.00 86.31 170 LEU A CA 1
ATOM 1446 C C . LEU A 1 170 ? -19.668 -11.995 10.912 1.00 86.31 170 LEU A C 1
ATOM 1448 O O . LEU A 1 170 ? -20.706 -11.337 10.912 1.00 86.31 170 LEU A O 1
ATOM 1452 N N . THR A 1 171 ? -19.335 -12.750 11.965 1.00 85.88 171 THR A N 1
ATOM 1453 C CA . THR A 1 171 ? -20.180 -12.793 13.170 1.00 85.88 171 THR A CA 1
ATOM 1454 C C . THR A 1 171 ? -20.129 -11.521 14.016 1.00 85.88 171 THR A C 1
ATOM 1456 O O . THR A 1 171 ? -21.073 -11.272 14.768 1.00 85.88 171 THR A O 1
ATOM 1459 N N . GLU A 1 172 ? -19.071 -10.714 13.892 1.00 83.94 172 GLU A N 1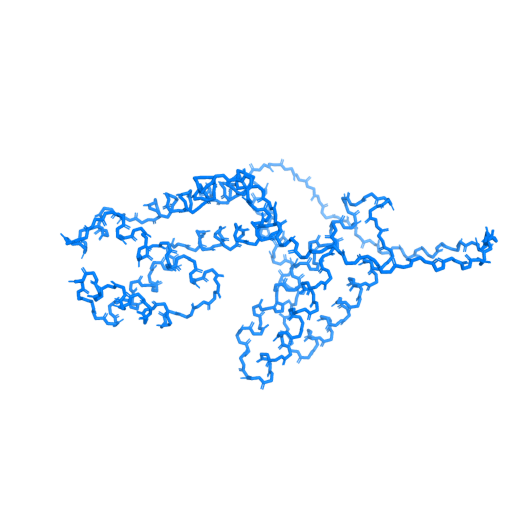
ATOM 1460 C CA . GLU A 1 172 ? -18.984 -9.385 14.512 1.00 83.94 172 GLU A CA 1
ATOM 1461 C C . GLU A 1 172 ? -19.918 -8.383 13.809 1.00 83.94 172 GLU A C 1
ATOM 1463 O O . GLU A 1 172 ? -20.366 -7.428 14.439 1.00 83.94 172 GLU A O 1
ATOM 1468 N N . PHE A 1 173 ? -20.321 -8.668 12.563 1.00 82.75 173 PHE A N 1
ATOM 1469 C CA . PHE A 1 173 ? -21.211 -7.839 11.747 1.00 82.75 173 PHE A CA 1
ATOM 1470 C C . PHE A 1 173 ? -22.507 -8.583 11.350 1.00 82.75 173 PHE A C 1
ATOM 1472 O O . PHE A 1 173 ? -22.763 -8.861 10.182 1.00 82.75 173 PHE A O 1
ATOM 1479 N N . PRO A 1 174 ? -23.404 -8.893 12.306 1.00 73.25 174 PRO A N 1
ATOM 1480 C CA . PRO A 1 174 ? -24.563 -9.768 12.078 1.00 73.25 174 PRO A CA 1
ATOM 1481 C C . PRO A 1 174 ? -25.665 -9.178 11.178 1.00 73.25 174 PRO A C 1
ATOM 1483 O O . PRO A 1 174 ? -26.662 -9.850 10.904 1.00 73.25 174 PRO A O 1
ATOM 1486 N N . HIS A 1 175 ? -25.540 -7.910 10.787 1.00 76.19 175 HIS A N 1
ATOM 1487 C CA . HIS A 1 175 ? -26.517 -7.184 9.973 1.00 76.19 175 HIS A CA 1
ATOM 1488 C C . HIS A 1 175 ? -26.004 -6.842 8.575 1.00 76.19 175 HIS A C 1
ATOM 1490 O O . HIS A 1 175 ? -26.743 -6.226 7.812 1.00 76.19 175 HIS A O 1
ATOM 1496 N N . THR A 1 176 ? -24.780 -7.247 8.245 1.00 77.56 176 THR A N 1
ATOM 1497 C CA . THR A 1 176 ? -24.159 -7.001 6.947 1.00 77.56 176 THR A CA 1
ATOM 1498 C C . THR A 1 176 ? -23.967 -8.323 6.212 1.00 77.56 176 THR A C 1
ATOM 1500 O O . THR A 1 176 ? -24.040 -9.402 6.809 1.00 77.56 176 THR A O 1
ATOM 1503 N N . ASP A 1 177 ? -23.772 -8.249 4.903 1.00 82.56 177 ASP A N 1
ATOM 1504 C CA . ASP A 1 177 ? -23.388 -9.396 4.091 1.00 82.56 177 ASP A CA 1
ATOM 1505 C C . ASP A 1 177 ? -21.875 -9.411 3.835 1.00 82.56 177 ASP A C 1
ATOM 1507 O O . ASP A 1 177 ? -21.128 -8.558 4.319 1.00 82.56 177 ASP A O 1
ATOM 1511 N N . GLU A 1 178 ? -21.433 -10.453 3.131 1.00 86.75 178 GLU A N 1
ATOM 1512 C CA . GLU A 1 178 ? -20.036 -10.644 2.741 1.00 86.75 178 GLU A CA 1
ATOM 1513 C C . GLU A 1 178 ? -19.539 -9.482 1.875 1.00 86.75 178 GLU A C 1
ATOM 1515 O O . GLU A 1 178 ? -18.494 -8.912 2.171 1.00 86.75 178 GLU A O 1
ATOM 1520 N N . SER A 1 179 ? -20.351 -9.060 0.899 1.00 87.00 179 SER A N 1
ATOM 1521 C CA . SER A 1 179 ? -20.045 -7.929 0.016 1.00 87.00 179 SER A CA 1
ATOM 1522 C C . SER A 1 179 ? -19.801 -6.640 0.785 1.00 87.00 179 SER A C 1
ATOM 1524 O O . SER A 1 179 ? -18.839 -5.943 0.505 1.00 87.00 179 SER A O 1
ATOM 1526 N N . PHE A 1 180 ? -20.601 -6.339 1.811 1.00 88.00 180 PHE A N 1
ATOM 1527 C CA . PHE A 1 180 ? -20.355 -5.154 2.625 1.00 88.00 180 PHE A CA 1
ATOM 1528 C C . PHE A 1 180 ? -18.984 -5.204 3.309 1.00 88.00 180 PHE A C 1
ATOM 1530 O O . PHE A 1 180 ? -18.251 -4.222 3.292 1.00 88.00 180 PHE A O 1
ATOM 1537 N N . LEU A 1 181 ? -18.612 -6.330 3.926 1.00 89.44 181 LEU A N 1
ATOM 1538 C CA . LEU A 1 181 ? -17.300 -6.418 4.573 1.00 89.44 181 LEU A CA 1
ATOM 1539 C C . LEU A 1 181 ? -16.156 -6.358 3.570 1.00 89.44 181 LEU A C 1
ATOM 1541 O O . LEU A 1 181 ? -15.102 -5.812 3.888 1.00 89.44 181 LEU A O 1
ATOM 1545 N N . ASP A 1 182 ? -16.350 -6.916 2.390 1.00 91.12 182 ASP A N 1
ATOM 1546 C CA . ASP A 1 182 ? -15.349 -6.905 1.340 1.00 91.12 182 ASP A CA 1
ATOM 1547 C C . ASP A 1 182 ? -15.142 -5.489 0.789 1.00 91.12 182 ASP A C 1
ATOM 1549 O O . ASP A 1 182 ? -14.025 -4.967 0.853 1.00 91.12 182 ASP A O 1
ATOM 1553 N N . ASP A 1 183 ? -16.228 -4.844 0.366 1.00 88.94 183 ASP A N 1
ATOM 1554 C CA . ASP A 1 183 ? -16.213 -3.595 -0.399 1.00 88.94 183 ASP A CA 1
ATOM 1555 C C . ASP A 1 183 ? -16.146 -2.345 0.484 1.00 88.94 183 ASP A C 1
ATOM 1557 O O . ASP A 1 183 ? -15.552 -1.347 0.087 1.00 88.94 183 ASP A O 1
ATOM 1561 N N . GLU A 1 184 ? -16.712 -2.382 1.695 1.00 88.94 184 GLU A N 1
ATOM 1562 C CA . GLU A 1 184 ? -16.775 -1.218 2.597 1.00 88.94 184 GLU A CA 1
ATOM 1563 C C . GLU A 1 184 ? -15.755 -1.297 3.739 1.00 88.94 184 GLU A C 1
ATOM 1565 O O . GLU A 1 184 ? -15.554 -0.315 4.460 1.00 88.94 184 GLU A O 1
ATOM 1570 N N . PHE A 1 185 ? -15.085 -2.442 3.927 1.00 91.50 185 PHE A N 1
ATOM 1571 C CA . PHE A 1 185 ? -14.107 -2.603 5.004 1.00 91.50 185 PHE A CA 1
ATOM 1572 C C . PHE A 1 185 ? -12.755 -3.163 4.559 1.00 91.50 185 PHE A C 1
ATOM 1574 O O . PHE A 1 185 ? -11.749 -2.462 4.665 1.00 91.50 185 PHE A O 1
ATOM 1581 N N . ILE A 1 186 ? -12.683 -4.407 4.084 1.00 94.50 186 ILE A N 1
ATOM 1582 C CA . ILE A 1 186 ? -11.404 -5.084 3.835 1.00 94.50 186 ILE A CA 1
ATOM 1583 C C . ILE A 1 186 ? -10.652 -4.444 2.669 1.00 94.50 186 ILE A C 1
ATOM 1585 O O . ILE A 1 186 ? -9.487 -4.075 2.839 1.00 94.50 186 ILE A O 1
ATOM 1589 N N . LEU A 1 187 ? -11.294 -4.276 1.512 1.00 93.94 187 LEU A N 1
ATOM 1590 C CA . LEU A 1 187 ? -10.650 -3.686 0.341 1.00 93.94 187 LEU A CA 1
ATOM 1591 C C . LEU A 1 187 ? -10.283 -2.205 0.568 1.00 93.94 187 LEU A C 1
ATOM 1593 O O . LEU A 1 187 ? -9.117 -1.865 0.341 1.00 93.94 187 LEU A O 1
ATOM 1597 N N . PRO A 1 188 ? -11.167 -1.337 1.110 1.00 93.81 188 PRO A N 1
ATOM 1598 C CA . PRO A 1 188 ? -10.800 0.043 1.431 1.00 93.81 188 PRO A CA 1
ATOM 1599 C C . PRO A 1 188 ? -9.666 0.147 2.450 1.00 93.81 188 PRO A C 1
ATOM 1601 O O . PRO A 1 188 ? -8.802 1.012 2.316 1.00 93.81 188 PRO A O 1
ATOM 1604 N N . LEU A 1 189 ? -9.620 -0.745 3.448 1.00 95.81 189 LEU A N 1
ATOM 1605 C CA . LEU A 1 189 ? -8.520 -0.791 4.410 1.00 95.81 189 LEU A CA 1
ATOM 1606 C C . LEU A 1 189 ? -7.193 -1.087 3.712 1.00 95.81 189 LEU A C 1
ATOM 1608 O O . LEU A 1 189 ? -6.202 -0.403 3.969 1.00 95.81 189 LEU A O 1
ATOM 1612 N N . ILE A 1 190 ? -7.169 -2.109 2.855 1.00 96.12 190 ILE A N 1
ATOM 1613 C CA . ILE A 1 190 ? -5.972 -2.512 2.112 1.00 96.12 190 ILE A CA 1
ATOM 1614 C C . ILE A 1 190 ? -5.499 -1.362 1.217 1.00 96.12 190 ILE A C 1
ATOM 1616 O O . ILE A 1 190 ? -4.326 -0.988 1.282 1.00 96.12 190 ILE A O 1
ATOM 1620 N N . ALA A 1 191 ? -6.411 -0.773 0.440 1.00 94.19 191 ALA A N 1
ATOM 1621 C CA . ALA A 1 191 ? -6.109 0.312 -0.486 1.00 94.19 191 ALA A CA 1
ATOM 1622 C C . ALA A 1 191 ? -5.581 1.556 0.243 1.00 94.19 191 ALA A C 1
ATOM 1624 O O . ALA A 1 191 ? -4.484 2.031 -0.048 1.00 94.19 191 ALA A O 1
ATOM 1625 N N . ALA A 1 192 ? -6.306 2.047 1.249 1.00 93.44 192 ALA A N 1
ATOM 1626 C CA . ALA A 1 192 ? -5.915 3.250 1.979 1.00 93.44 192 ALA A CA 1
ATOM 1627 C C . ALA A 1 192 ? -4.568 3.071 2.699 1.00 93.44 192 ALA A C 1
ATOM 1629 O O . ALA A 1 192 ? -3.711 3.957 2.681 1.00 93.44 192 ALA A O 1
ATOM 1630 N N . LYS A 1 193 ? -4.317 1.883 3.266 1.00 92.88 193 LYS A N 1
ATOM 1631 C CA . LYS A 1 193 ? -3.011 1.554 3.853 1.00 92.88 193 LYS A CA 1
ATOM 1632 C C . LYS A 1 193 ? -1.890 1.486 2.826 1.00 92.88 193 LYS A C 1
ATOM 1634 O O . LYS A 1 193 ? -0.776 1.903 3.141 1.00 92.88 193 LYS A O 1
ATOM 1639 N N . ALA A 1 194 ? -2.154 0.975 1.626 1.00 92.69 194 ALA A N 1
ATOM 1640 C CA . ALA A 1 194 ? -1.162 0.902 0.555 1.00 92.69 194 ALA A CA 1
ATOM 1641 C C . ALA A 1 194 ? -0.689 2.301 0.121 1.00 92.69 194 ALA A C 1
ATOM 1643 O O . ALA A 1 194 ? 0.499 2.490 -0.165 1.00 92.69 194 ALA A O 1
ATOM 1644 N N . PHE A 1 195 ? -1.594 3.282 0.166 1.00 92.06 195 PHE A N 1
ATOM 1645 C CA . PHE A 1 195 ? -1.322 4.691 -0.129 1.00 92.06 195 PHE A CA 1
ATOM 1646 C C . PHE A 1 195 ? -0.877 5.525 1.083 1.00 92.06 195 PHE A C 1
ATOM 1648 O O . PHE A 1 195 ? -0.745 6.739 0.976 1.00 92.06 195 PHE A O 1
ATOM 1655 N N . GLY A 1 196 ? -0.578 4.888 2.220 1.00 90.19 196 GLY A N 1
ATOM 1656 C CA . GLY A 1 196 ? 0.044 5.555 3.367 1.00 90.19 196 GLY A CA 1
ATOM 1657 C C . GLY A 1 196 ? -0.921 6.297 4.294 1.00 90.19 196 GLY A C 1
ATOM 1658 O O . GLY A 1 196 ? -0.459 6.987 5.207 1.00 90.19 196 GLY A O 1
ATOM 1659 N N . GLU A 1 197 ? -2.237 6.123 4.130 1.00 91.81 197 GLU A N 1
ATOM 1660 C CA . GLU A 1 197 ? -3.222 6.750 5.012 1.00 91.81 197 GLU A CA 1
ATOM 1661 C C . GLU A 1 197 ? -3.069 6.282 6.470 1.00 91.81 197 GLU A C 1
ATOM 1663 O O . GLU A 1 197 ? -2.798 5.111 6.800 1.00 91.81 197 GLU A O 1
ATOM 1668 N N . THR A 1 198 ? -3.251 7.227 7.388 1.00 92.88 198 THR A N 1
ATOM 1669 C CA . THR A 1 198 ? -3.195 6.968 8.825 1.00 92.88 198 THR A CA 1
ATOM 1670 C C . THR A 1 198 ? -4.407 6.155 9.281 1.00 92.88 198 THR A C 1
ATOM 1672 O O . THR A 1 198 ? -5.474 6.200 8.678 1.00 92.88 198 THR A O 1
ATOM 1675 N N . ASP A 1 199 ? -4.276 5.409 10.389 1.00 93.56 199 ASP A N 1
ATOM 1676 C CA . ASP A 1 199 ? -5.420 4.672 10.963 1.00 93.56 199 ASP A CA 1
ATOM 1677 C C . ASP A 1 199 ? -6.624 5.590 11.227 1.00 93.56 199 ASP A C 1
ATOM 1679 O O . ASP A 1 199 ? -7.766 5.154 11.119 1.00 93.56 199 ASP A O 1
ATOM 1683 N N . GLN A 1 200 ? -6.363 6.856 11.565 1.00 92.81 200 GLN A N 1
ATOM 1684 C CA . GLN A 1 200 ? -7.397 7.836 11.860 1.00 92.81 200 GLN A CA 1
ATOM 1685 C C . GLN A 1 200 ? -8.157 8.288 10.612 1.00 92.81 200 GLN A C 1
ATOM 1687 O O . GLN A 1 200 ? -9.383 8.279 10.641 1.00 92.81 200 GLN A O 1
ATOM 1692 N N . GLU A 1 201 ? -7.464 8.621 9.523 1.00 92.75 201 GLU A N 1
ATOM 1693 C CA . GLU A 1 201 ? -8.111 9.007 8.258 1.00 92.75 201 GLU A CA 1
ATOM 1694 C C . GLU A 1 201 ? -8.984 7.874 7.712 1.00 92.75 201 GLU A C 1
ATOM 1696 O O . GLU A 1 201 ? -10.132 8.093 7.325 1.00 92.75 201 GLU A O 1
ATOM 1701 N N . ILE A 1 202 ? -8.469 6.643 7.771 1.00 94.06 202 ILE A N 1
ATOM 1702 C CA . ILE A 1 202 ? -9.198 5.445 7.347 1.00 94.06 202 ILE A CA 1
ATOM 1703 C C . ILE A 1 202 ? -10.454 5.258 8.202 1.00 94.06 202 ILE A C 1
ATOM 1705 O O . ILE A 1 202 ? -11.539 5.028 7.670 1.00 94.06 202 ILE A O 1
ATOM 1709 N N . ALA A 1 203 ? -10.326 5.384 9.526 1.00 93.69 203 ALA A N 1
ATOM 1710 C CA . ALA A 1 203 ? -11.451 5.236 10.441 1.00 93.69 203 ALA A CA 1
ATOM 1711 C C . ALA A 1 203 ? -12.524 6.310 10.224 1.00 93.69 203 ALA A C 1
ATOM 1713 O O . ALA A 1 203 ? -13.708 5.999 10.284 1.00 93.69 203 ALA A O 1
ATOM 1714 N N . GLU A 1 204 ? -12.133 7.556 9.952 1.00 91.25 204 GLU A N 1
ATOM 1715 C CA . GLU A 1 204 ? -13.065 8.653 9.669 1.00 91.25 204 GLU A CA 1
ATOM 1716 C C . GLU A 1 204 ? -13.875 8.396 8.392 1.00 91.25 204 GLU A C 1
ATOM 1718 O O . GLU A 1 204 ? -15.100 8.525 8.425 1.00 91.25 204 GLU A O 1
ATOM 1723 N N . LYS A 1 205 ? -13.225 7.944 7.312 1.00 90.12 205 LYS A N 1
ATOM 1724 C CA . LYS A 1 205 ? -13.901 7.580 6.054 1.00 90.12 205 LYS A CA 1
ATOM 1725 C C . LYS A 1 205 ? -14.834 6.376 6.226 1.00 90.12 205 LYS A C 1
ATOM 1727 O O . LYS A 1 205 ? -15.990 6.418 5.816 1.00 90.12 205 LYS A O 1
ATOM 1732 N N . MET A 1 206 ? -14.353 5.314 6.873 1.00 91.12 206 MET A N 1
ATOM 1733 C CA . MET A 1 206 ? -15.135 4.089 7.083 1.00 91.12 206 MET A CA 1
ATOM 1734 C C . MET A 1 206 ? -16.313 4.295 8.031 1.00 91.12 206 MET A C 1
ATOM 1736 O O . MET A 1 206 ? -17.350 3.657 7.863 1.00 91.12 206 MET A O 1
ATOM 1740 N N . LEU A 1 207 ? -16.178 5.178 9.024 1.00 90.25 207 LEU A N 1
ATOM 1741 C CA . LEU A 1 207 ? -17.268 5.466 9.951 1.00 90.25 207 LEU A CA 1
ATOM 1742 C C . LEU A 1 207 ? -18.485 6.023 9.204 1.00 90.25 207 LEU A C 1
ATOM 1744 O O . LEU A 1 207 ? -19.602 5.598 9.488 1.00 90.25 207 LEU A O 1
ATOM 1748 N N . GLU A 1 208 ? -18.277 6.899 8.218 1.00 85.12 208 GLU A N 1
ATOM 1749 C CA . GLU A 1 208 ? -19.358 7.429 7.381 1.00 85.12 208 GLU A CA 1
ATOM 1750 C C . GLU A 1 208 ? -20.046 6.312 6.575 1.00 85.12 208 GLU A C 1
ATOM 1752 O O . GLU A 1 208 ? -21.273 6.185 6.634 1.00 85.12 208 GLU A O 1
ATOM 1757 N N . SER A 1 209 ? -19.278 5.441 5.906 1.00 85.12 209 SER A N 1
ATOM 1758 C CA . SER A 1 209 ? -19.809 4.264 5.189 1.00 85.12 209 SER A CA 1
ATOM 1759 C C . SER A 1 209 ? -20.613 3.328 6.098 1.00 85.12 209 SER A C 1
ATOM 1761 O O . SER A 1 209 ? -21.698 2.857 5.735 1.00 85.12 209 SER A O 1
ATOM 1763 N N . PHE A 1 210 ? -20.114 3.080 7.311 1.00 86.69 210 PHE A N 1
ATOM 1764 C CA . PHE A 1 210 ? -20.754 2.196 8.283 1.00 86.69 210 PHE A CA 1
ATOM 1765 C C . PHE A 1 210 ? -22.062 2.812 8.793 1.00 86.69 210 PHE A C 1
ATOM 1767 O O . PHE A 1 210 ? -23.092 2.132 8.816 1.00 86.69 210 PHE A O 1
ATOM 1774 N N . GLU A 1 211 ? -22.060 4.108 9.115 1.00 85.94 211 GLU A N 1
ATOM 1775 C CA . GLU A 1 211 ? -23.254 4.839 9.545 1.00 85.94 211 GLU A CA 1
ATOM 1776 C C . GLU A 1 211 ? -24.332 4.879 8.453 1.00 85.94 211 GLU A C 1
ATOM 1778 O O . GLU A 1 211 ? -25.507 4.621 8.741 1.00 85.94 211 GLU A O 1
ATOM 1783 N N . MET A 1 212 ? -23.949 5.142 7.198 1.00 83.31 212 MET A N 1
ATOM 1784 C CA . MET A 1 212 ? -24.867 5.131 6.050 1.00 83.31 212 MET A CA 1
ATOM 1785 C C . MET A 1 212 ? -25.490 3.752 5.815 1.00 83.31 212 MET A C 1
ATOM 1787 O O . MET A 1 212 ? -26.663 3.656 5.447 1.00 83.31 212 MET A O 1
ATOM 1791 N N . SER A 1 213 ? -24.739 2.694 6.107 1.00 79.56 213 SER A N 1
ATOM 1792 C CA . SER A 1 213 ? -25.190 1.302 6.005 1.00 79.56 213 SER A CA 1
ATOM 1793 C C . SER A 1 213 ? -25.973 0.827 7.236 1.00 79.56 213 SER A C 1
ATOM 1795 O O . SER A 1 213 ? -26.395 -0.327 7.318 1.00 79.56 213 SER A O 1
ATOM 1797 N N . GLY A 1 214 ? -26.225 1.724 8.195 1.00 79.50 214 GLY A N 1
ATOM 1798 C CA . GLY A 1 214 ? -27.002 1.445 9.401 1.00 79.50 214 GLY A CA 1
ATOM 1799 C C . GLY A 1 214 ? -26.234 0.673 10.474 1.00 79.50 214 GLY A C 1
ATOM 1800 O O . GLY A 1 214 ? -26.853 0.185 11.424 1.00 79.50 214 GLY A O 1
ATOM 1801 N N . TYR A 1 215 ? -24.911 0.573 10.351 1.00 82.38 215 TYR A N 1
ATOM 1802 C CA . TYR A 1 215 ? -24.041 -0.045 11.338 1.00 82.38 215 TYR A CA 1
ATOM 1803 C C . TYR A 1 215 ? -23.451 1.017 12.269 1.00 82.38 215 TYR A C 1
ATOM 1805 O O . TYR A 1 215 ? -22.798 1.965 11.844 1.00 82.38 215 TYR A O 1
ATOM 1813 N N . GLN A 1 216 ? -23.694 0.864 13.569 1.00 82.38 216 GLN A N 1
ATOM 1814 C CA . GLN A 1 216 ? -23.162 1.772 14.581 1.00 82.38 216 GLN A CA 1
ATOM 1815 C C . GLN A 1 216 ? -21.936 1.142 15.232 1.00 82.38 216 GLN A C 1
ATOM 1817 O O . GLN A 1 216 ? -22.066 0.187 15.997 1.00 82.38 216 GLN A O 1
ATOM 1822 N N . ILE A 1 217 ? -20.765 1.708 14.952 1.00 86.31 217 ILE A N 1
ATOM 1823 C CA . ILE A 1 217 ? -19.502 1.372 15.610 1.00 86.31 217 ILE A CA 1
ATOM 1824 C C . ILE A 1 217 ? -18.936 2.614 16.286 1.00 86.31 217 ILE A C 1
ATOM 1826 O O . ILE A 1 217 ? -19.058 3.727 15.778 1.00 86.31 217 ILE A O 1
ATOM 1830 N N . GLU A 1 218 ? -18.309 2.448 17.448 1.00 90.31 218 GLU A N 1
ATOM 1831 C CA . GLU A 1 218 ? -17.573 3.555 18.051 1.00 90.31 218 GLU A CA 1
ATOM 1832 C C . GLU A 1 218 ? -16.235 3.753 17.327 1.00 90.31 218 GLU A C 1
ATOM 1834 O O . GLU A 1 218 ? -15.502 2.796 17.082 1.00 90.31 218 GLU A O 1
ATOM 1839 N N . MET A 1 219 ? -15.850 5.008 17.074 1.00 90.44 219 MET A N 1
ATOM 1840 C CA . MET A 1 219 ? -14.573 5.356 16.428 1.00 90.44 219 MET A CA 1
ATOM 1841 C C . MET A 1 219 ? -13.359 4.645 17.059 1.00 90.44 219 MET A C 1
ATOM 1843 O O . MET A 1 219 ? -12.456 4.179 16.374 1.00 90.44 219 MET A O 1
ATOM 1847 N N . GLN A 1 220 ? -13.335 4.522 18.390 1.00 91.81 220 GLN A N 1
ATOM 1848 C CA . GLN A 1 220 ? -12.246 3.857 19.119 1.00 91.81 220 GLN A CA 1
ATOM 1849 C C . GLN A 1 220 ? -12.205 2.338 18.912 1.00 91.81 220 GLN A C 1
ATOM 1851 O O . GLN A 1 220 ? -11.151 1.721 19.075 1.00 91.81 220 GLN A O 1
ATOM 1856 N N . GLU A 1 221 ? -13.343 1.721 18.613 1.00 90.81 221 GLU A N 1
ATOM 1857 C CA . GLU A 1 221 ? -13.429 0.303 18.275 1.00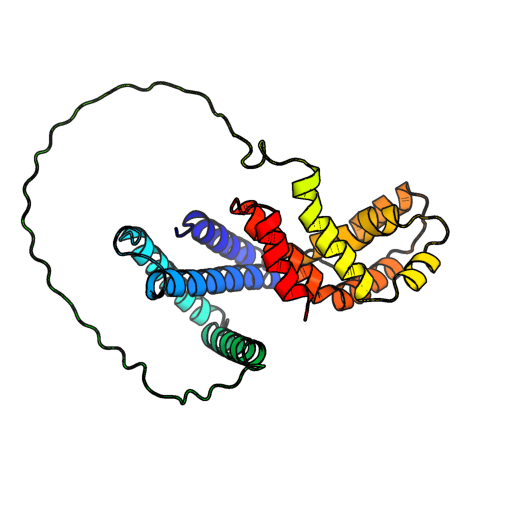 90.81 221 GLU A CA 1
ATOM 1858 C C . GLU A 1 221 ? -12.977 0.073 16.833 1.00 90.81 221 GLU A C 1
ATOM 1860 O O . GLU A 1 221 ? -12.129 -0.790 16.598 1.00 90.81 221 GLU A O 1
ATOM 1865 N N . LEU A 1 222 ? -13.433 0.921 15.907 1.00 92.12 222 LEU A N 1
ATOM 1866 C CA . LEU A 1 222 ? -13.018 0.901 14.506 1.00 92.12 222 LEU A CA 1
ATOM 1867 C C . LEU A 1 222 ? -11.501 1.090 14.358 1.00 92.12 222 LEU A C 1
ATOM 1869 O O . LEU A 1 222 ? -10.848 0.287 13.700 1.00 92.12 222 LEU A O 1
ATOM 1873 N N . LEU A 1 223 ? -10.910 2.056 15.069 1.00 94.06 223 LEU A N 1
ATOM 1874 C CA . LEU A 1 223 ? -9.457 2.269 15.102 1.00 94.06 223 LEU A CA 1
ATOM 1875 C C . LEU A 1 223 ? -8.678 1.019 15.529 1.00 94.06 223 LEU A C 1
ATOM 1877 O O . LEU A 1 223 ? -7.684 0.657 14.905 1.00 94.06 223 LEU A O 1
ATOM 1881 N N . LYS A 1 224 ? -9.131 0.326 16.580 1.00 93.81 224 LYS A N 1
ATOM 1882 C CA . LYS A 1 224 ? -8.484 -0.916 17.037 1.00 93.81 224 LYS A CA 1
ATOM 1883 C C . LYS A 1 224 ? -8.620 -2.031 16.011 1.00 93.81 224 LYS A C 1
ATOM 1885 O O . LYS A 1 224 ? -7.708 -2.848 15.874 1.00 93.81 224 LYS A O 1
ATOM 1890 N N . MET A 1 225 ? -9.761 -2.090 15.330 1.00 92.31 225 MET A N 1
ATOM 1891 C CA . MET A 1 225 ? -10.006 -3.075 14.288 1.00 92.31 225 MET A CA 1
ATOM 1892 C C . MET A 1 225 ? -9.089 -2.832 13.087 1.00 92.31 225 MET A C 1
ATOM 1894 O O . MET A 1 225 ? -8.414 -3.766 12.664 1.00 92.31 225 MET A O 1
ATOM 1898 N N . ILE A 1 226 ? -8.986 -1.584 12.622 1.00 94.44 226 ILE A N 1
ATOM 1899 C CA . ILE A 1 226 ? -8.080 -1.140 11.552 1.00 94.44 226 ILE A CA 1
ATOM 1900 C C . ILE A 1 226 ? -6.625 -1.441 11.920 1.00 94.44 226 ILE A C 1
ATOM 1902 O O . ILE A 1 226 ? -5.924 -2.075 11.136 1.00 94.44 226 ILE A O 1
ATOM 1906 N N . GLU A 1 227 ? -6.174 -1.088 13.128 1.00 94.00 227 GLU A N 1
ATOM 1907 C CA . GLU A 1 227 ? -4.790 -1.343 13.552 1.00 94.00 227 GLU A CA 1
ATOM 1908 C C . GLU A 1 227 ? -4.474 -2.849 13.570 1.00 94.00 227 GLU A C 1
ATOM 1910 O O . GLU A 1 227 ? -3.404 -3.291 13.139 1.00 94.00 227 GLU A O 1
ATOM 1915 N N . LYS A 1 228 ? -5.408 -3.663 14.076 1.00 93.88 228 LYS A N 1
ATOM 1916 C CA . LYS A 1 228 ? -5.259 -5.121 14.112 1.00 93.88 228 LYS A CA 1
ATOM 1917 C C . LYS A 1 228 ? -5.236 -5.701 12.698 1.00 93.88 228 LYS A C 1
ATOM 1919 O O . LYS A 1 228 ? -4.327 -6.461 12.372 1.00 93.88 228 LYS A O 1
ATOM 1924 N N . LYS A 1 229 ? -6.212 -5.338 11.865 1.00 92.38 229 LYS A N 1
ATOM 1925 C CA . LYS A 1 229 ? -6.369 -5.875 10.509 1.00 92.38 229 LYS A CA 1
ATOM 1926 C C . LYS A 1 229 ? -5.259 -5.415 9.576 1.00 92.38 229 LYS A C 1
ATOM 1928 O O . LYS A 1 229 ? -4.728 -6.238 8.843 1.00 92.38 229 LYS A O 1
ATOM 1933 N N . GLY A 1 230 ? -4.805 -4.171 9.690 1.00 91.62 230 GLY A N 1
ATOM 1934 C CA . GLY A 1 230 ? -3.659 -3.664 8.936 1.00 91.62 230 GLY A CA 1
ATOM 1935 C C . GLY A 1 230 ? -2.364 -4.437 9.213 1.00 91.62 230 GLY A C 1
ATOM 1936 O O . GLY A 1 230 ? -1.549 -4.609 8.313 1.00 91.62 230 GLY A O 1
ATOM 1937 N N . LYS A 1 231 ? -2.181 -4.972 10.430 1.00 92.31 231 LYS A N 1
ATOM 1938 C CA . LYS A 1 231 ? -1.047 -5.863 10.746 1.00 92.31 231 LYS A CA 1
ATOM 1939 C C . LYS A 1 231 ? -1.228 -7.270 10.178 1.00 92.31 231 LYS A C 1
ATOM 1941 O O . LYS A 1 231 ? -0.248 -7.876 9.757 1.00 92.31 231 LYS A O 1
ATOM 1946 N N . GLU A 1 232 ? -2.452 -7.796 10.197 1.00 93.44 232 GLU A N 1
ATOM 1947 C CA . GLU A 1 232 ? -2.780 -9.119 9.643 1.00 93.44 232 GLU A CA 1
ATOM 1948 C C . GLU A 1 232 ? -2.665 -9.144 8.106 1.00 93.44 232 GLU A C 1
ATOM 1950 O O . GLU A 1 232 ? -2.279 -10.168 7.551 1.00 93.44 232 GLU A O 1
ATOM 1955 N N . LEU A 1 233 ? -2.933 -8.014 7.443 1.00 94.88 233 LEU A N 1
ATOM 1956 C CA . LEU A 1 233 ? -3.017 -7.863 5.982 1.00 94.88 233 LEU A CA 1
ATOM 1957 C C . LEU A 1 233 ? -1.781 -7.213 5.343 1.00 94.88 233 LEU A C 1
ATOM 1959 O O . LEU A 1 233 ? -1.854 -6.654 4.252 1.00 94.88 233 LEU A O 1
ATOM 1963 N N . GLY A 1 234 ? -0.627 -7.250 6.015 1.00 93.19 234 GLY A N 1
ATOM 1964 C CA . GLY A 1 234 ? 0.578 -6.563 5.535 1.00 93.19 234 GLY A CA 1
ATOM 1965 C C . GLY A 1 234 ? 1.043 -7.007 4.139 1.00 93.19 234 GLY A C 1
ATOM 1966 O O . GLY A 1 234 ? 1.531 -6.182 3.368 1.00 93.19 234 GLY A O 1
ATOM 1967 N N . LEU A 1 235 ? 0.871 -8.290 3.795 1.00 93.50 235 LEU A N 1
ATOM 1968 C CA . LEU A 1 235 ? 1.224 -8.813 2.470 1.00 93.50 235 LEU A CA 1
ATOM 1969 C C . LEU A 1 235 ? 0.246 -8.339 1.394 1.00 93.50 235 LEU A C 1
ATOM 1971 O O . LEU A 1 235 ? 0.675 -7.982 0.302 1.00 93.50 235 LEU A O 1
ATOM 1975 N N . GLU A 1 236 ? -1.046 -8.298 1.703 1.00 96.50 236 GLU A N 1
ATOM 1976 C CA . GLU A 1 236 ? -2.093 -7.823 0.801 1.00 96.50 236 GLU A CA 1
ATOM 1977 C C . GLU A 1 236 ? -1.984 -6.319 0.548 1.00 96.50 236 GLU A C 1
ATOM 1979 O O . GLU A 1 236 ? -2.120 -5.888 -0.591 1.00 96.50 236 GLU A O 1
ATOM 1984 N N . ILE A 1 237 ? -1.636 -5.532 1.569 1.00 95.44 237 ILE A N 1
ATOM 1985 C CA . ILE A 1 237 ? -1.333 -4.098 1.431 1.00 95.44 237 ILE A CA 1
ATOM 1986 C C . ILE A 1 237 ? -0.157 -3.883 0.469 1.00 95.44 237 ILE A C 1
ATOM 1988 O O . ILE A 1 237 ? -0.223 -3.041 -0.427 1.00 95.44 237 ILE A O 1
ATOM 1992 N N . LEU A 1 238 ? 0.916 -4.668 0.614 1.00 92.62 238 LEU A N 1
ATOM 1993 C CA . LEU A 1 238 ? 2.061 -4.603 -0.295 1.00 92.62 238 LEU A CA 1
ATOM 1994 C C . LEU A 1 238 ? 1.686 -5.044 -1.717 1.00 92.62 238 LEU A C 1
ATOM 1996 O O . LEU A 1 238 ? 2.071 -4.388 -2.683 1.00 92.62 238 LEU A O 1
ATOM 2000 N N . ALA A 1 239 ? 0.935 -6.138 -1.848 1.00 94.38 239 ALA A N 1
ATOM 2001 C CA . ALA A 1 239 ? 0.466 -6.647 -3.131 1.00 94.38 239 ALA A CA 1
ATOM 2002 C C . ALA A 1 239 ? -0.413 -5.625 -3.856 1.00 94.38 239 ALA A C 1
ATOM 2004 O O . ALA A 1 239 ? -0.224 -5.411 -5.050 1.00 94.38 239 ALA A O 1
ATOM 2005 N N . PHE A 1 240 ? -1.310 -4.953 -3.132 1.00 95.12 240 PHE A N 1
ATOM 2006 C CA . PHE A 1 240 ? -2.153 -3.892 -3.672 1.00 95.12 240 PHE A CA 1
ATOM 2007 C C . PHE A 1 240 ? -1.319 -2.723 -4.187 1.00 95.12 240 PHE A C 1
ATOM 2009 O O . PHE A 1 240 ? -1.541 -2.264 -5.301 1.00 95.12 240 PHE A O 1
ATOM 2016 N N . LYS A 1 241 ? -0.305 -2.287 -3.429 1.00 92.69 241 LYS A N 1
ATOM 2017 C CA . LYS A 1 241 ? 0.607 -1.225 -3.874 1.00 92.69 241 LYS A CA 1
ATOM 2018 C C . LYS A 1 241 ? 1.337 -1.593 -5.169 1.00 92.69 241 LYS A C 1
ATOM 2020 O O . LYS A 1 241 ? 1.382 -0.794 -6.094 1.00 92.69 241 LYS A O 1
ATOM 2025 N N . ILE A 1 242 ? 1.875 -2.813 -5.249 1.00 91.19 242 ILE A N 1
ATOM 2026 C CA . ILE A 1 242 ? 2.555 -3.312 -6.457 1.00 91.19 242 ILE A CA 1
ATOM 2027 C C . ILE A 1 242 ? 1.582 -3.379 -7.632 1.00 91.19 242 ILE A C 1
ATOM 2029 O O . ILE A 1 242 ? 1.942 -3.010 -8.748 1.00 91.19 242 ILE A O 1
ATOM 2033 N N . ALA A 1 243 ? 0.363 -3.853 -7.384 1.00 92.56 243 ALA A N 1
ATOM 2034 C CA . ALA A 1 243 ? -0.661 -3.962 -8.402 1.00 92.56 243 ALA A CA 1
ATOM 2035 C C . ALA A 1 243 ? -1.081 -2.595 -8.945 1.00 92.56 243 ALA A C 1
ATOM 2037 O O . ALA A 1 243 ? -1.096 -2.420 -10.158 1.00 92.56 243 ALA A O 1
ATOM 2038 N N . ALA A 1 244 ? -1.349 -1.630 -8.063 1.00 90.19 244 ALA A N 1
ATOM 2039 C CA . ALA A 1 244 ? -1.692 -0.265 -8.439 1.00 90.19 244 ALA A CA 1
ATOM 2040 C C . ALA A 1 244 ? -0.574 0.389 -9.264 1.00 90.19 244 ALA A C 1
ATOM 2042 O O . ALA A 1 244 ? -0.846 0.890 -10.350 1.00 90.19 244 ALA A O 1
ATOM 2043 N N . ASP A 1 245 ? 0.680 0.299 -8.806 1.00 89.19 245 ASP A N 1
ATOM 2044 C CA . ASP A 1 245 ? 1.835 0.851 -9.526 1.00 89.19 245 ASP A CA 1
ATOM 2045 C C . ASP A 1 245 ? 2.011 0.185 -10.907 1.00 89.19 245 ASP A C 1
ATOM 2047 O O . ASP A 1 245 ? 2.315 0.852 -11.892 1.00 89.19 245 ASP A O 1
ATOM 2051 N N . SER A 1 246 ? 1.794 -1.131 -11.001 1.00 89.00 246 SER A N 1
ATOM 2052 C CA . SER A 1 246 ? 1.936 -1.876 -12.260 1.00 89.00 246 SER A CA 1
ATOM 2053 C C . SER A 1 246 ? 0.815 -1.551 -13.246 1.00 89.00 246 SER A C 1
ATOM 2055 O O . SER A 1 246 ? 1.079 -1.370 -14.432 1.00 89.00 246 SER A O 1
ATOM 2057 N N . LEU A 1 247 ? -0.428 -1.453 -12.765 1.00 86.94 247 LEU A N 1
ATOM 2058 C CA . LEU A 1 247 ? -1.565 -1.028 -13.580 1.00 86.94 247 LEU A CA 1
ATOM 2059 C C . LEU A 1 247 ? -1.352 0.402 -14.076 1.00 86.94 247 LEU A C 1
ATOM 2061 O O . LEU A 1 247 ? -1.493 0.633 -15.264 1.00 86.94 247 LEU A O 1
ATOM 2065 N N . GLN A 1 248 ? -0.913 1.335 -13.227 1.00 84.94 248 GLN A N 1
ATOM 2066 C CA . GLN A 1 248 ? -0.593 2.708 -13.648 1.00 84.94 248 GLN A CA 1
ATOM 2067 C C . GLN A 1 248 ? 0.499 2.774 -14.726 1.00 84.94 248 GLN A C 1
ATOM 2069 O O . GLN A 1 248 ? 0.483 3.674 -15.555 1.00 84.94 248 GLN A O 1
ATOM 2074 N N . GLN A 1 249 ? 1.419 1.807 -14.748 1.00 84.06 249 GLN A N 1
ATOM 2075 C CA . GLN A 1 249 ? 2.449 1.667 -15.786 1.00 84.06 249 GLN A CA 1
ATOM 2076 C C . GLN A 1 249 ? 1.949 0.951 -17.057 1.00 84.06 249 GLN A C 1
ATOM 2078 O O . GLN A 1 249 ? 2.752 0.599 -17.922 1.00 84.06 249 GLN A O 1
ATOM 2083 N N . GLY A 1 250 ? 0.645 0.690 -17.175 1.00 82.50 250 GLY A N 1
ATOM 2084 C CA . GLY A 1 250 ? 0.038 0.043 -18.339 1.00 82.50 250 GLY A CA 1
ATOM 2085 C C . GLY A 1 250 ? 0.188 -1.481 -18.366 1.00 82.50 250 GLY A C 1
ATOM 2086 O O . GLY A 1 250 ? 0.004 -2.105 -19.414 1.00 82.50 250 GLY A O 1
ATOM 2087 N N . ALA A 1 251 ? 0.540 -2.125 -17.245 1.00 85.62 251 ALA A N 1
ATOM 2088 C CA . ALA A 1 251 ? 0.622 -3.582 -17.198 1.00 85.62 251 ALA A CA 1
ATOM 2089 C C . ALA A 1 251 ? -0.770 -4.219 -17.322 1.00 85.62 251 ALA A C 1
ATOM 2091 O O . ALA A 1 251 ? -1.728 -3.815 -16.669 1.00 85.62 251 ALA A O 1
ATOM 2092 N N . HIS A 1 252 ? -0.870 -5.292 -18.109 1.00 88.12 252 HIS A N 1
ATOM 2093 C CA . HIS A 1 252 ? -2.124 -6.026 -18.264 1.00 88.12 252 HIS A CA 1
ATOM 2094 C C . HIS A 1 252 ? -2.561 -6.680 -16.932 1.00 88.12 252 HIS A C 1
ATOM 2096 O O . HIS A 1 252 ? -1.734 -7.360 -16.308 1.00 88.12 252 HIS A O 1
ATOM 2102 N N . PRO A 1 253 ? -3.847 -6.611 -16.525 1.00 87.75 253 PRO A N 1
ATOM 2103 C CA . PRO A 1 253 ? -4.325 -7.137 -15.239 1.00 87.75 253 PRO A CA 1
ATOM 2104 C C . PRO A 1 253 ? -3.932 -8.594 -14.961 1.00 87.75 253 PRO A C 1
ATOM 2106 O O . PRO A 1 253 ? -3.451 -8.928 -13.883 1.00 87.75 253 PRO A O 1
ATOM 2109 N N . THR A 1 254 ? -4.011 -9.476 -15.960 1.00 88.88 254 THR A N 1
ATOM 2110 C CA . THR A 1 254 ? -3.560 -10.876 -15.828 1.00 88.88 254 THR A CA 1
ATOM 2111 C C . THR A 1 254 ? -2.077 -11.019 -15.457 1.00 88.88 254 THR A C 1
ATOM 2113 O O . THR A 1 254 ? -1.715 -11.921 -14.696 1.00 88.88 254 THR A O 1
ATOM 2116 N N . ALA A 1 255 ? -1.205 -10.157 -15.989 1.00 87.94 255 ALA A N 1
ATOM 2117 C CA . ALA A 1 255 ? 0.218 -10.163 -15.651 1.00 87.94 255 ALA A CA 1
ATOM 2118 C C . ALA A 1 255 ? 0.432 -9.666 -14.215 1.00 87.94 255 ALA A C 1
ATOM 2120 O O . ALA A 1 255 ? 1.202 -10.271 -13.465 1.00 87.94 255 ALA A O 1
ATOM 2121 N N . VAL A 1 256 ? -0.326 -8.643 -13.811 1.00 91.12 256 VAL A N 1
ATOM 2122 C CA . VAL A 1 256 ? -0.344 -8.127 -12.439 1.00 91.12 256 VAL A CA 1
ATOM 2123 C C . VAL A 1 256 ? -0.792 -9.208 -11.454 1.00 91.12 256 VAL A C 1
ATOM 2125 O O . VAL A 1 256 ? -0.074 -9.490 -10.495 1.00 91.12 256 VAL A O 1
ATOM 2128 N N . VAL A 1 257 ? -1.904 -9.903 -11.728 1.00 91.75 257 VAL A N 1
ATOM 2129 C CA . VAL A 1 257 ? -2.378 -11.050 -10.930 1.00 91.75 257 VAL A CA 1
ATOM 2130 C C . VAL A 1 257 ? -1.292 -12.120 -10.822 1.00 91.75 257 VAL A C 1
ATOM 2132 O O . VAL A 1 257 ? -1.033 -12.644 -9.737 1.00 91.75 257 VAL A O 1
ATOM 2135 N N . HIS A 1 258 ? -0.608 -12.442 -11.925 1.00 90.19 258 HIS A N 1
ATOM 2136 C CA . HIS A 1 258 ? 0.482 -13.413 -11.890 1.00 90.19 258 HIS A CA 1
ATOM 2137 C C . HIS A 1 258 ? 1.608 -12.974 -10.944 1.00 90.19 258 HIS A C 1
ATOM 2139 O O . HIS A 1 258 ? 2.047 -13.775 -10.115 1.00 90.19 258 HIS A O 1
ATOM 2145 N N . GLN A 1 259 ? 2.036 -11.716 -11.022 1.00 90.88 259 GLN A N 1
ATOM 2146 C CA . GLN A 1 259 ? 3.085 -11.156 -10.174 1.00 90.88 259 GLN A CA 1
ATOM 2147 C C . GLN A 1 259 ? 2.693 -11.187 -8.691 1.00 90.88 259 GLN A C 1
ATOM 2149 O O . GLN A 1 259 ? 3.418 -11.759 -7.872 1.00 90.88 259 GLN A O 1
ATOM 2154 N N . ILE A 1 260 ? 1.524 -10.650 -8.336 1.00 93.50 260 ILE A N 1
ATOM 2155 C CA . ILE A 1 260 ? 1.077 -10.613 -6.936 1.00 93.50 260 ILE A CA 1
ATOM 2156 C C . ILE A 1 260 ? 0.764 -12.011 -6.390 1.00 93.50 260 ILE A C 1
ATOM 2158 O O . ILE A 1 260 ? 0.946 -12.258 -5.199 1.00 93.50 260 ILE A O 1
ATOM 2162 N N . SER A 1 261 ? 0.385 -12.975 -7.239 1.00 91.12 261 SER A N 1
ATOM 2163 C CA . SER A 1 261 ? 0.174 -14.363 -6.809 1.00 91.12 261 SER A CA 1
ATOM 2164 C C . SER A 1 261 ? 1.443 -15.021 -6.269 1.00 91.12 261 SER A C 1
ATOM 2166 O O . SER A 1 261 ? 1.362 -15.875 -5.386 1.00 91.12 261 SER A O 1
ATOM 2168 N N . GLN A 1 262 ? 2.620 -14.637 -6.772 1.00 88.88 262 GLN A N 1
ATOM 2169 C CA . GLN A 1 262 ? 3.895 -15.158 -6.279 1.00 88.88 262 GLN A CA 1
ATOM 2170 C C . GLN A 1 262 ? 4.210 -14.611 -4.885 1.00 88.88 262 GLN A C 1
ATOM 2172 O O . GLN A 1 262 ? 4.691 -15.359 -4.035 1.00 88.88 262 GLN A O 1
ATOM 2177 N N . LEU A 1 263 ? 3.876 -13.342 -4.639 1.00 88.31 263 LEU A N 1
ATOM 2178 C CA . LEU A 1 263 ? 4.027 -12.692 -3.339 1.00 88.31 263 LEU A CA 1
ATOM 2179 C C . LEU A 1 263 ? 3.057 -13.272 -2.299 1.00 88.31 263 LEU A C 1
ATOM 2181 O O . LEU A 1 263 ? 3.461 -13.618 -1.192 1.00 88.31 263 LEU A O 1
ATOM 2185 N N . LEU A 1 264 ? 1.784 -13.423 -2.668 1.00 87.75 264 LEU A N 1
ATOM 2186 C CA . LEU A 1 264 ? 0.714 -13.844 -1.759 1.00 87.75 264 LEU A CA 1
ATOM 2187 C C . LEU A 1 264 ? 0.699 -15.358 -1.474 1.00 87.75 264 LEU A C 1
ATOM 2189 O O . LEU A 1 264 ? -0.034 -15.813 -0.602 1.00 87.75 264 LEU A O 1
ATOM 2193 N N . ARG A 1 265 ? 1.530 -16.156 -2.157 1.00 77.88 265 ARG A N 1
ATOM 2194 C CA . ARG A 1 265 ? 1.736 -17.587 -1.848 1.00 77.88 265 ARG A CA 1
ATOM 2195 C C . ARG A 1 265 ? 2.705 -17.850 -0.689 1.00 77.88 265 ARG A C 1
ATOM 2197 O O . ARG A 1 265 ? 2.813 -19.009 -0.281 1.00 77.88 265 ARG A O 1
ATOM 2204 N N . ALA A 1 266 ? 3.417 -16.827 -0.211 1.00 52.56 266 ALA A N 1
ATOM 2205 C CA . ALA A 1 266 ? 4.298 -16.906 0.956 1.00 52.56 266 ALA A CA 1
ATOM 2206 C C . ALA A 1 266 ? 3.509 -16.932 2.281 1.00 52.56 266 ALA A C 1
ATOM 2208 O O . ALA A 1 266 ? 4.010 -17.603 3.212 1.00 52.56 266 ALA A O 1
#

Sequence (266 aa):
MIDKNFYLENLSAFDILIQDDDHKQAKEVIFRVYSMLQRDKIWLREVATEEEIFEEDAELLEEVEEELKELDLKYDFRFDDFYKLVQQEMRKIQSPSNLNLTSDQFEVEDDEEDFKEDDDFDEDEEDFDEEDDDEDDEDQFSHLSDEELDSVTDYILESAKTRFDYTALLTEFPHTDESFLDDEFILPLIAAKAFGETDQEIAEKMLESFEMSGYQIEMQELLKMIEKKGKELGLEILAFKIAADSLQQGAHPTAVVHQISQLLRA

Radius of gyration: 24.13 Å; chains: 1; bounding box: 65×49×63 Å

Secondary structure (DSSP, 8-state):
---HHHHHHHHHHHHHHHHTT-HHHHHHHHHHHHHHHHHHHHHHHHT--TTT--HHHHHHHHHHHHHHHHHHHHH---HHHHHHHHHHHHHHHHTTS------------------------------------------TTTTS-HHHHHHHHHHHHHHHHHTTTHHHHHHH-TTS-HHHHIIIIIHHHHHHHHTT--HHHHHHHHHHHHHHTT----HHHHHHHHHHHHHHTHHHHHHHHHHHHHHHTT--HHHHHHHHHHHHT-

pLDDT: mean 78.2, std 19.3, range [31.41, 96.5]

Organism: NCBI:txid266749

Foldseek 3Di:
DQDLCLLVVLVVVLVVCVVVVVPVVSLVSLLVNLVSLVVVVCCVVPPDDPVRDDPVSVVSSVVSVVVSVVVCVVPVSPSVVVVVVVVVVVCVVVPVDDDDDDDDDDDDDDDDDDDDDDDDDDDDDDDDDDDDDDDPPVVLCPVPDPVQVCVLLVLLLVLLCVLDVVVVVCVVVVPDDPCCCSPLPLSLLLACVLVPHDLLVSLVSSCVVCVVVVHDDDSVRSSVVSVVSCVSSVLSSPLNNQLVVCVVVSHGSVVSSVVSVVSSVD